Protein AF-A0A815H5X9-F1 (afdb_monomer_lite)

Foldseek 3Di:
DDDDFDWDQDDPVVLFQAKDKDKWKWDQDPVLFTDIDHDLLNLLLLQLCVVVVPDLVAWDFQPSSDDPDDDDDCVVVSVRPRTDRDPPPGTWGDRDVQKTKDKDKDDFPPPPDPDPTDTMIMMMIMITGSPDHHVRVVVVSVVSSVVSVVVVVVVCVPWDWDWDWDAQDQPPVRHTDTDTDTDTDDDPDDLVPDDDPCSVVVVVVVVCLVVPPVVCVVVVHPSDDDDDDDDDPPDDD

Secondary structure (DSSP, 8-state):
----PPEESS--GGG-SEEEEEEEEEEEPTTS-EEEE--HHHHHHHHHHHHTT---TTEEE------S---TT-HHHHHHHSEEE---SS-EEEEETTEEEEEEEPPPP-------PPPP-EEEEEEEESS--HHHHHHHHHHHHHHHHHHHHHHTTT-EEEEEEEE-PBPTTS-B--EEEEEEE-----TTT---TTHHHHHHHHHHHHH-HHHHHTTT-----------STTS--

pLDDT: mean 70.45, std 18.51, range [29.7, 94.94]

Radius of gyration: 24.42 Å; chains: 1; bounding box: 58×55×63 Å

Sequence (237 aa):
MESSQSFITSISWRRIKARYSIDISTTSSDNLDTRMEVPEEYLGLIHYLHSSDINICSAKLIPTYTNKYTTKSDAALDELVNYLITSTGKEDILIAPTIYLHIEKEKPPTTNTYSYRVPSQKYTITLYSYKLTLRQLKTQVNEWTVQYREYIKGKNKGNFYRFTFVSAPVNSEGKTTVTFHKNLFVTTKSFDNIFFNGKEELIKRLDFFLNNPSFYQKRGIAHSLGLLFYGSPGMYH

Structure (mmCIF, N/CA/C/O backbone):
data_AF-A0A815H5X9-F1
#
_entry.id   AF-A0A815H5X9-F1
#
loop_
_atom_site.group_PDB
_atom_site.id
_atom_site.type_symbol
_atom_site.label_atom_id
_atom_site.label_alt_id
_atom_site.label_comp_id
_atom_site.label_asym_id
_atom_site.label_entity_id
_atom_site.label_seq_id
_atom_site.pdbx_PDB_ins_code
_atom_site.Cartn_x
_atom_site.Cartn_y
_atom_site.Cartn_z
_atom_site.occupancy
_atom_site.B_iso_or_equiv
_atom_site.auth_seq_id
_atom_site.auth_comp_id
_atom_site.auth_asym_id
_atom_site.auth_atom_id
_atom_site.pdbx_PDB_model_num
ATOM 1 N N . MET A 1 1 ? -29.132 17.727 -0.712 1.00 30.92 1 MET A N 1
ATOM 2 C CA . MET A 1 1 ? -29.703 16.658 0.133 1.00 30.92 1 MET A CA 1
ATOM 3 C C . MET A 1 1 ? -28.653 16.321 1.171 1.00 30.92 1 MET A C 1
ATOM 5 O O . MET A 1 1 ? -27.622 15.777 0.806 1.00 30.92 1 MET A O 1
ATOM 9 N N . GLU A 1 2 ? -28.850 16.764 2.410 1.00 29.70 2 GLU A N 1
ATOM 10 C CA . GLU A 1 2 ? -27.921 16.522 3.518 1.00 29.70 2 GLU A CA 1
ATOM 11 C C . GLU A 1 2 ? -27.980 15.047 3.931 1.00 29.70 2 GLU A C 1
ATOM 13 O O . GLU A 1 2 ? -29.026 14.546 4.339 1.00 29.70 2 GLU A O 1
ATOM 18 N N . SER A 1 3 ? -26.858 14.340 3.799 1.00 31.20 3 SER A N 1
ATOM 19 C CA . SER A 1 3 ? -26.680 12.998 4.351 1.00 31.20 3 SER A CA 1
ATOM 20 C C . SER A 1 3 ? -26.417 13.118 5.853 1.00 31.20 3 SER A C 1
ATOM 22 O O . SER A 1 3 ? -25.319 13.494 6.266 1.00 31.20 3 SER A O 1
ATOM 24 N N . SER A 1 4 ? -27.418 12.806 6.678 1.00 34.59 4 SER A N 1
ATOM 25 C CA . SER A 1 4 ? -27.290 12.745 8.137 1.00 34.59 4 SER A CA 1
ATOM 26 C C . SER A 1 4 ? -26.330 11.620 8.548 1.00 34.59 4 SER A C 1
ATOM 28 O O . SER A 1 4 ? -26.707 10.450 8.588 1.00 34.59 4 SER A O 1
ATOM 30 N N . GLN A 1 5 ? -25.078 11.964 8.854 1.00 47.69 5 GLN A N 1
ATOM 31 C CA . GLN A 1 5 ? -24.127 11.037 9.469 1.00 47.69 5 GLN A CA 1
ATOM 32 C C . GLN A 1 5 ? -24.485 10.836 10.949 1.00 47.69 5 GLN A C 1
ATOM 34 O O . GLN A 1 5 ? -24.664 11.796 11.697 1.00 47.69 5 GLN A O 1
ATOM 39 N N . SER A 1 6 ? -24.612 9.579 11.377 1.00 45.00 6 SER A N 1
ATOM 40 C CA . SER A 1 6 ? -24.870 9.221 12.773 1.00 45.00 6 SER A CA 1
ATOM 41 C C . SER A 1 6 ? -23.553 9.065 13.536 1.00 45.00 6 SER A C 1
ATOM 43 O O . SER A 1 6 ? -22.774 8.161 13.228 1.00 45.00 6 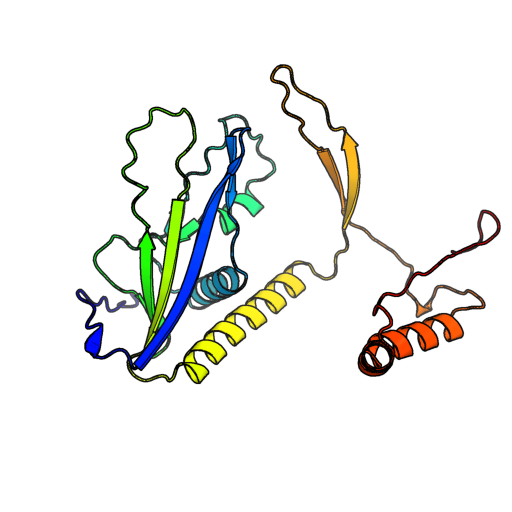SER A O 1
ATOM 45 N N . PHE A 1 7 ? -23.339 9.898 14.550 1.00 45.56 7 PHE A N 1
ATOM 46 C CA . PHE A 1 7 ? -22.175 9.847 15.433 1.00 45.56 7 PHE A CA 1
ATOM 47 C C . PHE A 1 7 ? -22.502 9.097 16.734 1.00 45.56 7 PHE A C 1
ATOM 49 O O . PHE A 1 7 ? -23.597 9.240 17.281 1.00 45.56 7 PHE A O 1
ATOM 56 N N . ILE A 1 8 ? -21.568 8.278 17.235 1.00 52.78 8 ILE A N 1
ATOM 57 C CA . ILE A 1 8 ? -21.697 7.594 18.534 1.00 52.78 8 ILE A CA 1
ATOM 58 C C . ILE A 1 8 ? -20.759 8.260 19.537 1.00 52.78 8 ILE A C 1
ATOM 60 O O . ILE A 1 8 ? -19.557 8.326 19.312 1.00 52.78 8 ILE A O 1
ATOM 64 N N . THR A 1 9 ? -21.311 8.704 20.666 1.00 48.19 9 THR A N 1
ATOM 65 C CA . THR A 1 9 ? -20.618 9.497 21.696 1.00 48.19 9 THR A CA 1
ATOM 66 C C . THR A 1 9 ? -19.890 8.673 22.769 1.00 48.19 9 THR A C 1
ATOM 68 O O . THR A 1 9 ? -19.234 9.250 23.634 1.00 48.19 9 THR A O 1
ATOM 71 N N . SER A 1 10 ? -19.978 7.332 22.766 1.00 52.12 10 SER A N 1
ATOM 72 C CA . SER A 1 10 ? -19.164 6.481 23.659 1.00 52.12 10 SER A CA 1
ATOM 73 C C . SER A 1 10 ? -19.004 5.029 23.177 1.00 52.12 10 SER A C 1
ATOM 75 O O . SER A 1 10 ? -19.976 4.360 22.816 1.00 52.12 10 SER A O 1
ATOM 77 N N . ILE A 1 11 ? -17.768 4.511 23.217 1.00 60.84 11 ILE A N 1
ATOM 78 C CA . ILE A 1 11 ? -17.440 3.128 22.832 1.00 60.84 11 ILE A CA 1
ATOM 79 C C . ILE A 1 11 ? -17.808 2.154 23.953 1.00 60.84 11 ILE A C 1
ATOM 81 O O . ILE A 1 11 ? -17.256 2.203 25.054 1.00 60.84 11 ILE A O 1
ATOM 85 N N . SER A 1 12 ? -18.665 1.175 23.651 1.00 65.38 12 SER A N 1
ATOM 86 C CA . SER A 1 12 ? -18.851 0.001 24.510 1.00 65.38 12 SER A CA 1
ATOM 87 C C . SER A 1 12 ? -17.865 -1.099 24.114 1.00 65.38 12 SER A C 1
ATOM 89 O O . SER A 1 12 ? -18.218 -2.065 23.433 1.00 65.38 12 SER A O 1
ATOM 91 N N . TRP A 1 13 ? -16.615 -0.977 24.574 1.00 66.88 13 TRP A N 1
ATOM 92 C CA . TRP A 1 13 ? -15.531 -1.921 24.253 1.00 66.88 13 TRP A CA 1
ATOM 93 C C . TRP A 1 13 ? -15.877 -3.384 24.576 1.00 66.88 13 TRP A C 1
ATOM 95 O O . TRP A 1 13 ? -15.375 -4.300 23.933 1.00 66.88 13 TRP A O 1
ATOM 105 N N . ARG A 1 14 ? -16.790 -3.615 25.530 1.00 62.00 14 ARG A N 1
ATOM 106 C CA . ARG A 1 14 ? -17.242 -4.950 25.959 1.00 62.00 14 ARG A CA 1
ATOM 107 C C . ARG A 1 14 ? -18.139 -5.678 24.952 1.00 62.00 14 ARG A C 1
ATOM 109 O O . ARG A 1 14 ? -18.343 -6.876 25.105 1.00 62.00 14 ARG A O 1
ATOM 116 N N . ARG A 1 15 ? -18.715 -4.980 23.967 1.00 77.50 15 ARG A N 1
ATOM 117 C CA . ARG A 1 15 ? -19.678 -5.560 23.007 1.00 77.50 15 ARG A CA 1
ATOM 118 C C . ARG A 1 15 ? -19.104 -5.766 21.608 1.00 77.50 15 ARG A C 1
ATOM 120 O O . ARG A 1 15 ? -19.788 -6.321 20.751 1.00 77.50 15 ARG A O 1
ATOM 127 N N . ILE A 1 16 ? -17.876 -5.316 21.365 1.00 84.56 16 ILE A N 1
ATOM 128 C CA . ILE A 1 16 ? -17.230 -5.417 20.058 1.00 84.56 16 ILE A CA 1
ATOM 129 C C . ILE A 1 16 ? -16.952 -6.888 19.745 1.00 84.56 16 ILE A C 1
ATOM 131 O O . ILE A 1 16 ? -16.297 -7.586 20.516 1.00 84.56 16 ILE A O 1
ATOM 135 N N . LYS A 1 17 ? -17.433 -7.350 18.589 1.00 87.88 17 LYS A N 1
ATOM 136 C CA . LYS A 1 17 ? -17.235 -8.728 18.133 1.00 87.88 17 LYS A CA 1
ATOM 137 C C . LYS A 1 17 ? -15.891 -8.911 17.433 1.00 87.88 17 LYS A C 1
ATOM 139 O O . LYS A 1 17 ? -15.294 -9.981 17.520 1.00 87.88 17 LYS A O 1
ATOM 144 N N . ALA A 1 18 ? -15.417 -7.879 16.738 1.00 90.50 18 ALA A N 1
ATOM 145 C CA . ALA A 1 18 ? -14.126 -7.890 16.066 1.00 90.50 18 ALA A CA 1
ATOM 146 C C . ALA A 1 18 ? -13.520 -6.490 15.959 1.00 90.50 18 ALA A C 1
ATOM 148 O O . ALA A 1 18 ? -14.246 -5.508 15.788 1.00 90.50 18 ALA A O 1
ATOM 149 N N . ARG A 1 19 ? -12.184 -6.438 16.006 1.00 89.50 19 ARG A N 1
ATOM 150 C CA . ARG A 1 19 ? -11.362 -5.237 15.822 1.00 89.50 19 ARG A CA 1
ATOM 151 C C . ARG A 1 19 ? -10.191 -5.517 14.884 1.00 89.50 19 ARG A C 1
ATOM 153 O O . ARG A 1 19 ? -9.623 -6.607 14.928 1.00 89.50 19 ARG A O 1
ATOM 160 N N . TYR A 1 20 ? -9.832 -4.529 14.080 1.00 90.06 20 TYR A N 1
ATOM 161 C CA . TYR A 1 20 ? -8.668 -4.515 13.204 1.00 90.06 20 TYR A CA 1
ATOM 162 C C . TYR A 1 20 ? -7.944 -3.185 13.401 1.00 90.06 20 TYR A C 1
ATOM 164 O O . TYR A 1 20 ? -8.577 -2.136 13.316 1.00 90.06 20 TYR A O 1
ATOM 172 N N . SER A 1 21 ? -6.648 -3.229 13.695 1.00 89.25 21 SER A N 1
ATOM 173 C CA . SER A 1 21 ? -5.852 -2.037 13.995 1.00 89.25 21 SER A CA 1
ATOM 174 C C . SER A 1 21 ? -4.810 -1.810 12.903 1.00 89.25 21 SER A C 1
ATOM 176 O O . SER A 1 21 ? -4.172 -2.760 12.457 1.00 89.25 21 SER A O 1
ATOM 178 N N . ILE A 1 22 ? -4.671 -0.558 12.475 1.00 85.25 22 ILE A N 1
ATOM 179 C CA . ILE A 1 22 ? -3.668 -0.082 11.525 1.00 85.25 22 ILE A CA 1
ATOM 180 C C . ILE A 1 22 ? -2.839 0.969 12.255 1.00 85.25 22 ILE A C 1
ATOM 182 O O . ILE A 1 22 ? -3.372 2.005 12.658 1.00 85.25 22 ILE A O 1
ATOM 186 N N . ASP A 1 23 ? -1.553 0.691 12.430 1.00 83.75 23 ASP A N 1
ATOM 187 C CA . ASP A 1 23 ? -0.634 1.586 13.123 1.00 83.75 23 ASP A CA 1
ATOM 188 C C . ASP A 1 23 ? 0.149 2.425 12.117 1.00 83.75 23 ASP A C 1
ATOM 190 O O . ASP A 1 23 ? 0.686 1.923 11.132 1.00 83.75 23 ASP A O 1
ATOM 194 N N . ILE A 1 24 ? 0.212 3.723 12.383 1.00 77.25 24 ILE A N 1
ATOM 195 C CA . ILE A 1 24 ? 0.903 4.710 11.564 1.00 77.25 24 ILE A CA 1
ATOM 196 C C . ILE A 1 24 ? 1.882 5.439 12.464 1.00 77.25 24 ILE A C 1
ATOM 198 O O . ILE A 1 24 ? 1.502 5.968 13.510 1.00 77.25 24 ILE A O 1
ATOM 202 N N . SER A 1 25 ? 3.144 5.504 12.054 1.00 72.31 25 SER A N 1
ATOM 203 C CA . SER A 1 25 ? 4.170 6.210 12.813 1.00 72.31 25 SER A CA 1
ATOM 204 C C . SER A 1 25 ? 4.941 7.186 11.939 1.00 72.31 25 SER A C 1
ATOM 206 O O . SER A 1 25 ? 5.208 6.933 10.762 1.00 72.31 25 SER A O 1
ATOM 208 N N . THR A 1 26 ? 5.286 8.328 12.525 1.00 65.88 26 THR A N 1
ATOM 209 C CA . THR A 1 26 ? 6.220 9.280 11.937 1.00 65.88 26 THR A CA 1
ATOM 210 C C . THR A 1 26 ? 7.580 9.105 12.595 1.00 65.88 26 THR A C 1
ATOM 212 O O . THR A 1 26 ? 7.707 9.119 13.824 1.00 65.88 26 THR A O 1
ATOM 215 N N . THR A 1 27 ? 8.615 8.930 11.776 1.00 57.09 27 THR A N 1
ATOM 216 C CA . THR A 1 27 ? 10.000 8.908 12.252 1.00 57.09 27 THR A CA 1
ATOM 217 C C . THR A 1 27 ? 10.665 10.232 11.903 1.00 57.09 27 THR A C 1
ATOM 219 O O . THR A 1 27 ? 10.624 10.687 10.758 1.00 57.09 27 THR A O 1
ATOM 222 N N . SER A 1 28 ? 11.260 10.880 12.905 1.00 52.03 28 SER A N 1
ATOM 223 C CA . SER A 1 28 ? 12.138 12.024 12.681 1.00 52.03 28 SER A CA 1
ATOM 224 C C . SER A 1 28 ? 13.515 11.495 12.293 1.00 52.03 28 SER A C 1
ATOM 226 O O . SER A 1 28 ? 14.161 10.826 13.103 1.00 52.03 28 SER A O 1
ATOM 228 N N . SER A 1 29 ? 13.977 11.787 11.080 1.00 50.06 29 SER A N 1
ATOM 229 C CA . SER A 1 29 ? 15.402 11.647 10.773 1.00 50.06 29 SER A CA 1
ATOM 230 C C . SER A 1 29 ? 16.176 12.844 11.336 1.00 50.06 29 SER A C 1
ATOM 232 O O . SER A 1 29 ? 15.614 13.935 11.470 1.00 50.06 29 SER A O 1
ATOM 234 N N . ASP A 1 30 ? 17.470 12.669 11.621 1.00 47.47 30 ASP A N 1
ATOM 235 C CA . ASP A 1 30 ? 18.363 13.730 12.127 1.00 47.47 30 ASP A CA 1
ATOM 236 C C . ASP A 1 30 ? 18.422 14.981 11.208 1.00 47.47 30 ASP A C 1
ATOM 238 O O . ASP A 1 30 ? 18.897 16.033 11.621 1.00 47.47 30 ASP A O 1
ATOM 242 N N . ASN A 1 31 ? 17.871 14.906 9.987 1.00 46.38 31 ASN A N 1
ATOM 243 C CA . ASN A 1 31 ? 17.878 15.958 8.961 1.00 46.38 31 ASN A CA 1
ATOM 244 C C . ASN A 1 31 ? 16.546 16.729 8.803 1.00 46.38 31 ASN A C 1
ATOM 246 O O . ASN A 1 31 ? 16.289 17.291 7.726 1.00 46.38 31 ASN A O 1
ATOM 250 N N . LEU A 1 32 ? 15.694 16.750 9.841 1.00 46.53 32 LEU A N 1
ATOM 251 C CA . LEU A 1 32 ? 14.362 17.397 9.854 1.00 46.53 32 LEU A CA 1
ATOM 252 C C . LEU A 1 32 ? 13.380 16.854 8.800 1.00 46.53 32 LEU A C 1
ATOM 254 O O . LEU A 1 32 ? 12.308 17.417 8.603 1.00 46.53 32 LEU A O 1
ATOM 258 N N . ASP A 1 33 ? 13.719 15.752 8.131 1.00 45.72 33 ASP A N 1
ATOM 259 C CA . ASP A 1 33 ? 12.827 15.083 7.193 1.00 45.72 33 ASP A CA 1
ATOM 260 C C . ASP A 1 33 ? 12.018 14.039 7.967 1.00 45.72 33 ASP A C 1
ATOM 262 O O . ASP A 1 33 ? 12.577 13.079 8.517 1.00 45.72 33 ASP A O 1
ATOM 266 N N . THR A 1 34 ? 10.715 14.287 8.095 1.00 49.34 34 THR A N 1
ATOM 267 C CA . THR A 1 34 ? 9.791 13.387 8.786 1.00 49.34 34 THR A CA 1
ATOM 268 C C . THR A 1 34 ? 9.234 12.421 7.756 1.00 49.34 34 THR A C 1
ATOM 270 O O . THR A 1 34 ? 8.384 12.798 6.952 1.00 49.34 34 THR A O 1
ATOM 273 N N . ARG A 1 35 ? 9.696 11.169 7.776 1.00 52.09 35 ARG A N 1
ATOM 274 C CA . ARG A 1 35 ? 9.119 10.126 6.925 1.00 52.09 35 ARG A CA 1
ATOM 275 C C . ARG A 1 35 ? 7.971 9.458 7.670 1.00 52.09 35 ARG A C 1
ATOM 277 O O . ARG A 1 35 ? 8.152 8.919 8.764 1.00 52.09 35 ARG A O 1
ATOM 284 N N . MET A 1 36 ? 6.785 9.532 7.078 1.00 61.25 36 MET A N 1
ATOM 285 C CA . MET A 1 36 ? 5.608 8.792 7.514 1.00 61.25 36 MET A CA 1
ATOM 286 C C . MET A 1 36 ? 5.582 7.466 6.761 1.00 61.25 36 MET A C 1
ATOM 288 O O . MET A 1 36 ? 5.515 7.447 5.532 1.00 61.25 36 MET A O 1
ATOM 292 N N . GLU A 1 37 ? 5.659 6.360 7.492 1.00 63.44 37 GLU A N 1
ATOM 293 C CA . GLU A 1 37 ? 5.407 5.048 6.908 1.00 63.44 37 GLU A CA 1
ATOM 294 C C . GLU A 1 37 ? 3.897 4.818 6.932 1.00 63.44 37 GLU A C 1
ATOM 296 O O . GLU A 1 37 ? 3.283 4.739 7.998 1.00 63.44 37 GLU A O 1
ATOM 301 N N . VAL A 1 38 ? 3.288 4.814 5.745 1.00 73.62 38 VAL A N 1
ATOM 302 C CA . VAL A 1 38 ? 1.840 4.689 5.577 1.00 73.62 38 VAL A CA 1
ATOM 303 C C . VAL A 1 38 ? 1.517 3.259 5.138 1.00 73.62 38 VAL A C 1
ATOM 305 O O . VAL A 1 38 ? 1.890 2.888 4.023 1.00 73.62 38 VAL A O 1
ATOM 308 N N . PRO A 1 39 ? 0.826 2.454 5.967 1.00 81.75 39 PRO A N 1
ATOM 309 C CA . PRO A 1 39 ? 0.423 1.104 5.592 1.00 81.75 39 PRO A CA 1
ATOM 310 C C . PRO A 1 39 ? -0.507 1.105 4.377 1.00 81.75 39 PRO A C 1
ATOM 312 O O . PRO A 1 39 ? -1.343 1.998 4.208 1.00 81.75 39 PRO A O 1
ATOM 315 N N . GLU A 1 40 ? -0.407 0.071 3.545 1.00 82.25 40 GLU A N 1
ATOM 316 C CA . GLU A 1 40 ? -1.231 -0.059 2.338 1.00 82.25 40 GLU A CA 1
ATOM 317 C C . GLU A 1 40 ? -2.728 -0.145 2.684 1.00 82.25 40 GLU A C 1
ATOM 319 O O . GLU A 1 40 ? -3.574 0.397 1.973 1.00 82.25 40 GLU A O 1
ATOM 324 N N . GLU A 1 41 ? -3.061 -0.763 3.819 1.00 85.56 41 GLU A N 1
ATOM 325 C CA . GLU A 1 41 ? -4.422 -0.867 4.343 1.00 85.56 41 GLU A CA 1
ATOM 326 C C . GLU A 1 41 ? -5.019 0.498 4.685 1.00 85.56 41 GLU A C 1
ATOM 328 O O . GLU A 1 41 ? -6.217 0.711 4.494 1.00 85.56 41 GLU A O 1
ATOM 333 N N . TYR A 1 42 ? -4.194 1.440 5.154 1.00 84.62 42 TYR A N 1
ATOM 334 C CA . TYR A 1 42 ? -4.644 2.811 5.379 1.00 84.62 42 TYR A CA 1
ATOM 335 C C . TYR A 1 42 ? -4.974 3.498 4.055 1.00 84.62 42 TYR A C 1
ATOM 337 O O . TYR A 1 42 ? -6.020 4.128 3.938 1.00 84.62 42 TYR A O 1
ATOM 345 N N . LEU A 1 43 ? -4.127 3.337 3.036 1.00 82.19 43 LEU A N 1
ATOM 346 C CA . LEU A 1 43 ? -4.382 3.903 1.707 1.00 82.19 43 LEU A CA 1
ATOM 347 C C . LEU A 1 43 ? -5.658 3.319 1.081 1.00 82.19 43 LEU A C 1
ATOM 349 O O . LEU A 1 43 ? -6.459 4.064 0.516 1.00 82.19 43 LEU A O 1
ATOM 353 N N . GLY A 1 44 ? -5.882 2.011 1.255 1.00 83.75 44 GLY A N 1
ATOM 354 C CA . GLY A 1 44 ? -7.129 1.330 0.901 1.00 83.75 44 GLY A CA 1
ATOM 355 C C . GLY A 1 44 ? -8.349 1.937 1.592 1.00 83.75 44 GLY A C 1
ATOM 356 O O . GLY A 1 44 ? -9.324 2.298 0.934 1.00 83.75 44 GLY A O 1
ATOM 357 N N . LEU A 1 45 ? -8.271 2.114 2.912 1.00 85.56 45 LEU A N 1
ATOM 358 C CA . LEU A 1 45 ? -9.319 2.743 3.714 1.00 85.56 45 LEU A CA 1
ATOM 359 C C . LEU A 1 45 ? -9.617 4.179 3.252 1.00 85.56 45 LEU A C 1
ATOM 361 O O . LEU A 1 45 ? -10.779 4.519 3.048 1.00 85.56 45 LEU A O 1
ATOM 365 N N . ILE A 1 46 ? -8.594 5.017 3.057 1.00 80.12 46 ILE A N 1
ATOM 366 C CA . ILE A 1 46 ? -8.762 6.404 2.589 1.00 80.12 46 ILE A CA 1
ATOM 367 C C . ILE A 1 46 ? -9.401 6.448 1.204 1.00 80.12 46 ILE A C 1
ATOM 369 O O . ILE A 1 46 ? -10.318 7.236 0.972 1.00 80.12 46 ILE A O 1
ATOM 373 N N . HIS A 1 47 ? -8.956 5.580 0.296 1.00 81.38 47 HIS A N 1
ATOM 374 C CA . HIS A 1 47 ? -9.555 5.468 -1.026 1.00 81.38 47 HIS A CA 1
ATOM 375 C C . HIS A 1 47 ? -11.040 5.101 -0.946 1.00 81.38 47 HIS A C 1
ATOM 377 O O . HIS A 1 47 ? -11.863 5.757 -1.585 1.00 81.38 47 HIS A O 1
ATOM 383 N N . TYR A 1 48 ? -11.388 4.115 -0.115 1.00 85.19 48 TYR A N 1
ATOM 384 C CA . TYR A 1 48 ? -12.773 3.714 0.115 1.00 85.19 48 TYR A CA 1
ATOM 385 C C . TYR A 1 48 ? -13.621 4.867 0.670 1.00 85.19 48 TYR A C 1
ATOM 387 O O . TYR A 1 48 ? -14.680 5.164 0.113 1.00 85.19 48 TYR A O 1
ATOM 395 N N . LEU A 1 49 ? -13.140 5.561 1.705 1.00 80.75 49 LEU A N 1
ATOM 396 C CA . LEU A 1 49 ? -13.834 6.697 2.324 1.00 80.75 49 LEU A CA 1
ATOM 397 C C . LEU A 1 49 ? -14.110 7.816 1.318 1.00 80.75 49 LEU A C 1
ATOM 399 O O . LEU A 1 49 ? -15.237 8.301 1.233 1.00 80.75 49 LEU A O 1
ATOM 403 N N . HIS A 1 50 ? -13.103 8.164 0.513 1.00 74.62 50 HIS A N 1
ATOM 404 C CA . HIS A 1 50 ? -13.232 9.159 -0.547 1.00 74.62 50 HIS A CA 1
ATOM 405 C C . HIS A 1 50 ? -14.214 8.707 -1.637 1.00 74.62 50 HIS A C 1
ATOM 407 O O . HIS A 1 50 ? -15.036 9.492 -2.096 1.00 74.62 50 HIS A O 1
ATOM 413 N N . SER A 1 51 ? -14.149 7.443 -2.069 1.00 78.44 51 SER A N 1
ATOM 414 C CA . SER A 1 51 ? -15.055 6.904 -3.098 1.00 78.44 51 SER A CA 1
ATOM 415 C C . SER A 1 51 ? -16.511 6.790 -2.634 1.00 78.44 51 SER A C 1
ATOM 417 O O . SER A 1 51 ? -17.418 6.824 -3.460 1.00 78.44 51 SER A O 1
ATOM 419 N N . SER A 1 52 ? -16.724 6.683 -1.321 1.00 76.56 52 SER A N 1
ATOM 420 C CA . SER A 1 52 ? -18.041 6.534 -0.695 1.00 76.56 52 SER A CA 1
ATOM 421 C C . SER A 1 52 ? -18.651 7.868 -0.246 1.00 76.56 52 SER A C 1
ATOM 423 O O . SER A 1 52 ? -19.683 7.855 0.420 1.00 76.56 52 SER A O 1
ATOM 425 N N . ASP A 1 53 ? -18.009 8.999 -0.569 1.00 70.44 53 ASP A N 1
ATOM 426 C CA . ASP A 1 53 ? -18.407 10.355 -0.152 1.00 70.44 53 ASP A CA 1
ATOM 427 C C . ASP A 1 53 ? -18.609 10.490 1.373 1.00 70.44 53 ASP A C 1
ATOM 429 O O . ASP A 1 53 ? -19.446 11.242 1.880 1.00 70.44 53 ASP A O 1
ATOM 433 N N . ILE A 1 54 ? -17.839 9.718 2.149 1.00 68.88 54 ILE A N 1
ATOM 434 C CA . ILE A 1 54 ? -17.899 9.761 3.608 1.00 68.88 54 ILE A CA 1
ATOM 435 C C . ILE A 1 54 ? -17.072 10.959 4.050 1.00 68.88 54 ILE A C 1
ATOM 437 O O . ILE A 1 54 ? -15.849 10.888 4.172 1.00 68.88 54 ILE A O 1
ATOM 441 N N . ASN A 1 55 ? -17.758 12.075 4.290 1.00 54.31 55 ASN A N 1
ATOM 442 C CA . ASN A 1 55 ? -17.127 13.271 4.819 1.00 54.31 55 ASN A CA 1
ATOM 443 C C . ASN A 1 55 ? -16.566 12.980 6.213 1.00 54.31 55 ASN A C 1
ATOM 445 O O . ASN A 1 55 ? -17.316 12.677 7.140 1.00 54.31 55 ASN A O 1
ATOM 449 N N . ILE A 1 56 ? -15.248 13.071 6.360 1.00 59.88 56 ILE A N 1
ATOM 450 C CA . ILE A 1 56 ? -14.617 13.034 7.667 1.00 59.88 56 ILE A CA 1
ATOM 451 C C . ILE A 1 56 ? -14.304 14.467 8.063 1.00 59.88 56 ILE A C 1
ATOM 453 O O . ILE A 1 56 ? -13.286 15.026 7.660 1.00 59.88 56 ILE A O 1
ATOM 457 N N . CYS A 1 57 ? -15.158 15.034 8.916 1.00 43.56 57 CYS A N 1
ATOM 458 C CA . CYS A 1 57 ? -15.095 16.421 9.396 1.00 43.56 57 CYS A CA 1
ATOM 459 C C . CYS A 1 57 ? -13.790 16.803 10.125 1.00 43.56 57 CYS A C 1
ATOM 461 O O . CYS A 1 57 ? -13.656 17.917 10.624 1.00 43.56 57 CYS A O 1
ATOM 463 N N . SER A 1 58 ? -12.838 15.880 10.248 1.00 49.72 58 SER A N 1
ATOM 464 C CA . SER A 1 58 ? -11.676 16.000 11.115 1.00 49.72 58 SER A CA 1
ATOM 465 C C . SER A 1 58 ? -10.372 15.503 10.473 1.00 49.72 58 SER A C 1
ATOM 467 O O . SER A 1 58 ? -9.379 15.281 11.166 1.00 49.72 58 SER A O 1
ATOM 469 N N . ALA A 1 59 ? -10.318 15.377 9.142 1.00 47.16 59 ALA A N 1
ATOM 470 C CA . ALA A 1 59 ? -9.044 15.216 8.442 1.00 47.16 59 ALA A CA 1
ATOM 471 C C . ALA A 1 59 ? -8.178 16.468 8.663 1.00 47.16 59 ALA A C 1
ATOM 473 O O . ALA A 1 59 ? -8.511 17.558 8.199 1.00 47.16 59 ALA A O 1
ATOM 474 N N . LYS A 1 60 ? -7.074 16.325 9.402 1.00 46.62 60 LYS A N 1
ATOM 475 C CA . LYS A 1 60 ? -6.076 17.387 9.541 1.00 46.62 60 LYS A CA 1
ATOM 476 C C . LYS A 1 60 ? -4.845 16.989 8.755 1.00 46.62 60 LYS A C 1
ATOM 478 O O . LYS A 1 60 ? -4.425 15.832 8.771 1.00 46.62 60 LYS A O 1
ATOM 483 N N . LEU A 1 61 ? -4.253 17.982 8.101 1.00 44.31 61 LEU A N 1
ATOM 484 C CA . LEU A 1 61 ? -2.902 17.857 7.589 1.00 44.31 61 LEU A CA 1
ATOM 485 C C . LEU A 1 61 ? -2.012 17.437 8.770 1.00 44.31 61 LEU A C 1
ATOM 487 O O . LEU A 1 61 ? -1.989 18.126 9.797 1.00 44.31 61 LEU A O 1
ATOM 491 N N . ILE A 1 62 ? -1.318 16.305 8.668 1.00 46.00 62 ILE A N 1
ATOM 492 C CA . ILE A 1 62 ? -0.200 16.037 9.564 1.00 46.00 62 ILE A CA 1
ATOM 493 C C . ILE A 1 62 ? 0.756 17.202 9.341 1.00 46.00 62 ILE A C 1
ATOM 495 O O . ILE A 1 62 ? 1.086 17.479 8.188 1.00 46.00 62 ILE A O 1
ATOM 499 N N . PRO A 1 63 ? 1.187 17.912 10.393 1.00 40.16 63 PRO A N 1
ATOM 500 C CA . PRO A 1 63 ? 2.237 18.896 10.239 1.00 40.16 63 PRO A CA 1
ATOM 501 C C . PRO A 1 63 ? 3.506 18.146 9.831 1.00 40.16 63 PRO A C 1
ATOM 503 O O . PRO A 1 63 ? 4.266 17.663 10.671 1.00 40.16 63 PRO A O 1
ATOM 506 N N . THR A 1 64 ? 3.722 18.013 8.526 1.00 38.62 64 THR A N 1
ATOM 507 C CA . THR A 1 64 ? 5.044 17.802 7.978 1.00 38.62 64 THR A CA 1
ATOM 508 C C . THR A 1 64 ? 5.833 19.036 8.381 1.00 38.62 64 THR A C 1
ATOM 510 O O . THR A 1 64 ? 5.509 20.167 8.017 1.00 38.62 64 THR A O 1
ATOM 513 N N . TYR A 1 65 ? 6.857 18.844 9.208 1.00 37.50 65 TYR A N 1
ATOM 514 C CA . TYR A 1 65 ? 7.848 19.885 9.448 1.00 37.50 65 TYR A CA 1
ATOM 515 C C . TYR A 1 65 ? 8.720 20.007 8.192 1.00 37.50 65 TYR A C 1
ATOM 517 O O . TYR A 1 65 ? 9.907 19.709 8.209 1.00 37.50 65 TYR A O 1
ATOM 525 N N . THR A 1 66 ? 8.136 20.413 7.064 1.00 35.72 66 THR A N 1
ATOM 526 C CA . THR A 1 66 ? 8.913 20.868 5.916 1.00 35.72 66 THR A CA 1
ATOM 527 C C . THR A 1 66 ? 9.395 22.273 6.229 1.00 35.72 66 THR A C 1
ATOM 529 O O . THR A 1 66 ? 8.598 23.185 6.461 1.00 35.72 66 THR A O 1
ATOM 532 N N . ASN A 1 67 ? 10.713 22.455 6.241 1.00 31.78 67 ASN A N 1
ATOM 533 C CA . ASN A 1 67 ? 11.316 23.782 6.223 1.00 31.78 67 ASN A CA 1
ATOM 534 C C . ASN A 1 67 ? 10.667 24.598 5.083 1.00 31.78 67 ASN A C 1
ATOM 536 O O . ASN A 1 67 ? 10.446 24.049 4.006 1.00 31.78 67 ASN A O 1
ATOM 540 N N . LYS A 1 68 ? 10.335 25.873 5.332 1.00 31.31 68 LYS A N 1
ATOM 541 C CA . LYS A 1 68 ? 9.502 26.786 4.508 1.00 31.31 68 LYS A CA 1
ATOM 542 C C . LYS A 1 68 ? 10.021 27.108 3.081 1.00 31.31 68 LYS A C 1
ATOM 544 O O . LYS A 1 68 ? 9.760 28.192 2.569 1.00 31.31 68 LYS A O 1
ATOM 549 N N . TYR A 1 69 ? 10.740 26.208 2.416 1.00 36.47 69 TYR A N 1
ATOM 550 C CA . TYR A 1 69 ? 11.429 26.469 1.149 1.00 36.47 69 TYR A CA 1
ATOM 551 C C . TYR A 1 69 ? 11.170 25.415 0.060 1.00 36.47 69 TYR A C 1
ATOM 553 O O . TYR A 1 69 ? 12.036 25.178 -0.777 1.00 36.47 69 TYR A O 1
ATOM 561 N N . THR A 1 70 ? 9.998 24.776 0.030 1.00 34.59 70 THR A N 1
ATOM 562 C CA . THR A 1 70 ? 9.603 23.932 -1.109 1.00 34.59 70 THR A CA 1
ATOM 563 C C . THR A 1 70 ? 8.985 24.789 -2.215 1.00 34.59 70 THR A C 1
ATOM 565 O O . THR A 1 70 ? 7.968 25.462 -2.046 1.00 34.59 70 THR A O 1
ATOM 568 N N . THR A 1 71 ? 9.645 24.812 -3.373 1.00 36.06 71 THR A N 1
ATOM 569 C CA . THR A 1 71 ? 9.149 25.457 -4.590 1.00 36.06 71 THR A CA 1
ATOM 570 C C . THR A 1 71 ? 7.973 24.681 -5.181 1.00 36.06 71 THR A C 1
ATOM 572 O O . THR A 1 71 ? 7.923 23.461 -5.109 1.00 36.06 71 THR A O 1
ATOM 575 N N . LYS A 1 72 ? 7.055 25.434 -5.798 1.00 38.06 72 LYS A N 1
ATOM 576 C CA . LYS A 1 72 ? 5.687 25.130 -6.270 1.00 38.06 72 LYS A CA 1
ATOM 577 C C . LYS A 1 72 ? 5.417 23.850 -7.105 1.00 38.06 72 LYS A C 1
ATOM 579 O O . LYS A 1 72 ? 4.313 23.734 -7.628 1.00 38.06 72 LYS A O 1
ATOM 584 N N . SER A 1 73 ? 6.344 22.909 -7.283 1.00 38.00 73 SER A N 1
ATOM 585 C CA . SER A 1 73 ? 6.176 21.794 -8.235 1.00 38.00 73 SER A CA 1
ATOM 586 C C . SER A 1 73 ? 5.553 20.504 -7.682 1.00 38.00 73 SER A C 1
ATOM 588 O O . SER A 1 73 ? 5.154 19.672 -8.491 1.00 38.00 73 SER A O 1
ATOM 590 N N . ASP A 1 74 ? 5.413 20.340 -6.362 1.00 38.31 74 ASP A N 1
ATOM 591 C CA . ASP A 1 74 ? 4.941 19.077 -5.746 1.00 38.31 74 ASP A CA 1
ATOM 592 C C . ASP A 1 74 ? 3.492 19.102 -5.221 1.00 38.31 74 ASP A C 1
ATOM 594 O O . ASP A 1 74 ? 2.999 18.118 -4.666 1.00 38.31 74 ASP A O 1
ATOM 598 N N . ALA A 1 75 ? 2.758 20.189 -5.480 1.00 40.41 75 ALA A N 1
ATOM 599 C CA . ALA A 1 75 ? 1.433 20.442 -4.906 1.00 40.41 75 ALA A CA 1
ATOM 600 C C . ALA A 1 75 ? 0.390 19.324 -5.143 1.00 40.41 75 ALA A C 1
ATOM 602 O O . ALA A 1 75 ? -0.517 19.158 -4.338 1.00 40.41 75 ALA A O 1
ATOM 603 N N . ALA A 1 76 ? 0.519 18.531 -6.215 1.00 35.44 76 ALA A N 1
ATOM 604 C CA . ALA A 1 76 ? -0.461 17.498 -6.569 1.00 35.44 76 ALA A CA 1
ATOM 605 C C . ALA A 1 76 ? -0.246 16.134 -5.874 1.00 35.44 76 ALA A C 1
ATOM 607 O O . ALA A 1 76 ? -1.161 15.311 -5.853 1.00 35.44 76 ALA A O 1
ATOM 608 N N . LEU A 1 77 ? 0.953 15.862 -5.343 1.00 34.06 77 LEU A N 1
ATOM 609 C CA . LEU A 1 77 ? 1.256 14.650 -4.558 1.00 34.06 77 LEU A CA 1
ATOM 610 C C . LEU A 1 77 ? 1.161 14.929 -3.050 1.00 34.06 77 LEU A C 1
ATOM 612 O O . LEU A 1 77 ? 0.735 14.052 -2.297 1.00 34.06 77 LEU A O 1
ATOM 616 N N . ASP A 1 78 ? 1.454 16.165 -2.637 1.00 38.19 78 ASP A N 1
ATOM 617 C CA . ASP A 1 78 ? 1.300 16.649 -1.260 1.00 38.19 78 ASP A CA 1
ATOM 618 C C . ASP A 1 78 ? -0.155 16.629 -0.757 1.00 38.19 78 ASP A C 1
ATOM 620 O O . ASP A 1 78 ? -0.395 16.493 0.443 1.00 38.19 78 ASP A O 1
ATOM 624 N N . GLU A 1 79 ? -1.142 16.714 -1.652 1.00 37.97 79 GLU A N 1
ATOM 625 C CA . GLU A 1 79 ? -2.563 16.758 -1.283 1.00 37.97 79 GLU A CA 1
ATOM 626 C C . GLU A 1 79 ? -3.168 15.400 -0.881 1.00 37.97 79 GLU A C 1
ATOM 628 O O . GLU A 1 79 ? -4.238 15.362 -0.286 1.00 37.97 79 GLU A O 1
ATOM 633 N N . LEU A 1 80 ? -2.531 14.263 -1.182 1.00 35.75 80 LEU A N 1
ATOM 634 C CA . LEU A 1 80 ? -3.110 12.936 -0.886 1.00 35.75 80 LEU A CA 1
ATOM 635 C C . LEU A 1 80 ? -2.427 12.208 0.276 1.00 35.75 80 LEU A C 1
ATOM 637 O O . LEU A 1 80 ? -3.046 11.344 0.893 1.00 35.75 80 LEU A O 1
ATOM 641 N N . VAL A 1 81 ? -1.170 12.545 0.583 1.00 38.56 81 VAL A N 1
ATOM 642 C CA . VAL A 1 81 ? -0.339 11.799 1.551 1.00 38.56 81 VAL A CA 1
ATOM 643 C C . VAL A 1 81 ? -0.206 12.528 2.895 1.00 38.56 81 VAL A C 1
ATOM 645 O O . VAL A 1 81 ? 0.093 11.902 3.906 1.00 38.56 81 VAL A O 1
ATOM 648 N N . ASN A 1 82 ? -0.503 13.830 2.945 1.00 45.97 82 ASN A N 1
ATOM 649 C CA . ASN A 1 82 ? -0.348 14.633 4.160 1.00 45.97 82 ASN A CA 1
ATOM 650 C C . ASN A 1 82 ? -1.582 14.644 5.073 1.00 45.97 82 ASN A C 1
ATOM 652 O O . ASN A 1 82 ? -1.550 15.291 6.115 1.00 45.97 82 ASN A O 1
ATOM 656 N N . TYR A 1 83 ? -2.669 13.953 4.732 1.00 48.50 83 TYR A N 1
ATOM 657 C CA . TYR A 1 83 ? -3.883 13.956 5.547 1.00 48.50 83 TYR A CA 1
ATOM 658 C C . TYR A 1 83 ? -3.946 12.709 6.427 1.00 48.50 83 TYR A C 1
ATOM 660 O O . TYR A 1 83 ? -4.092 11.584 5.941 1.00 48.50 83 TYR A O 1
ATOM 668 N N . LEU A 1 84 ? -3.880 12.915 7.743 1.00 52.97 84 LEU A N 1
ATOM 669 C CA . LEU A 1 84 ? -4.325 11.912 8.698 1.00 52.97 84 LEU A CA 1
ATOM 670 C C . LEU A 1 84 ? -5.712 12.292 9.177 1.00 52.97 84 LEU A C 1
ATOM 672 O O . LEU A 1 84 ? -5.983 13.435 9.555 1.00 52.97 84 LEU A O 1
ATOM 676 N N . ILE A 1 85 ? -6.608 11.318 9.167 1.00 53.00 85 ILE A N 1
ATOM 677 C CA . ILE A 1 85 ? -7.895 11.485 9.815 1.00 53.00 85 ILE A CA 1
ATOM 678 C C . ILE A 1 85 ? -7.618 11.712 11.305 1.00 53.00 85 ILE A C 1
ATOM 680 O O . ILE A 1 85 ? -7.183 10.802 12.005 1.00 53.00 85 ILE A O 1
ATOM 684 N N . THR A 1 86 ? -7.837 12.924 11.808 1.00 45.81 86 THR A N 1
ATOM 685 C CA . THR A 1 86 ? -7.729 13.199 13.240 1.00 45.81 86 THR A CA 1
ATOM 686 C C . THR A 1 86 ? -9.122 13.227 13.821 1.00 45.81 86 THR A C 1
ATOM 688 O O . THR A 1 86 ? -9.701 14.296 13.913 1.00 45.81 86 THR A O 1
ATOM 691 N N . SER A 1 87 ? -9.665 12.081 14.243 1.00 43.56 87 SER A N 1
ATOM 692 C CA . SER A 1 87 ? -10.894 12.107 15.043 1.00 43.56 87 SER A CA 1
ATOM 693 C C . SER A 1 87 ? -10.703 13.105 16.187 1.00 43.56 87 SER A C 1
ATOM 695 O O . SER A 1 87 ? -9.777 12.986 16.994 1.00 43.56 87 SER A O 1
ATOM 697 N N . THR A 1 88 ? -11.543 14.139 16.232 1.00 42.00 88 THR A N 1
ATOM 698 C CA . THR A 1 88 ? -11.634 15.071 17.355 1.00 42.00 88 THR A CA 1
ATOM 699 C C . THR A 1 88 ? -12.287 14.357 18.534 1.00 42.00 88 THR A C 1
ATOM 701 O O . THR A 1 88 ? -13.395 14.679 18.936 1.00 42.00 88 THR A O 1
ATOM 704 N N . GLY A 1 89 ? -11.591 13.352 19.066 1.00 47.41 89 GLY A N 1
ATOM 705 C CA . GLY A 1 89 ? -11.609 12.879 20.447 1.00 47.41 89 GLY A CA 1
ATOM 706 C C . GLY A 1 89 ? -12.927 12.458 21.096 1.00 47.41 89 GLY A C 1
ATOM 707 O O . GLY A 1 89 ? -12.882 12.152 22.284 1.00 47.41 89 GLY A O 1
ATOM 708 N N . LYS A 1 90 ? -14.082 12.464 20.419 1.00 50.31 90 LYS A N 1
ATOM 709 C CA . LYS A 1 90 ? -15.364 12.177 21.089 1.00 50.31 90 LYS A CA 1
ATOM 710 C C . LYS A 1 90 ? -16.347 11.304 20.319 1.00 50.31 90 LYS A C 1
ATOM 712 O O . LYS A 1 90 ? -17.258 10.787 20.957 1.00 50.31 90 LYS A O 1
ATOM 717 N N . GLU A 1 91 ? -16.181 11.118 19.011 1.00 59.31 91 GLU A N 1
ATOM 718 C CA . GLU A 1 91 ? -17.191 10.431 18.201 1.00 59.31 91 GLU A CA 1
ATOM 719 C C . GLU A 1 91 ? -16.563 9.481 17.176 1.00 59.31 91 GLU A C 1
ATOM 721 O O . GLU A 1 91 ? -15.648 9.856 16.435 1.00 59.31 91 GLU A O 1
ATOM 726 N N . ASP A 1 92 ? -17.047 8.237 17.163 1.00 70.38 92 ASP A N 1
ATOM 727 C CA . ASP A 1 92 ? -16.649 7.222 16.186 1.00 70.38 92 ASP A CA 1
ATOM 728 C C . ASP A 1 92 ? -17.443 7.389 14.894 1.00 70.38 92 ASP A C 1
ATOM 730 O O . ASP A 1 92 ? -18.629 7.738 14.907 1.00 70.38 92 ASP A O 1
ATOM 734 N N . ILE A 1 93 ? -16.796 7.089 13.770 1.00 75.62 93 ILE A N 1
ATOM 735 C CA . ILE A 1 93 ? -17.374 7.307 12.444 1.00 75.62 93 ILE A CA 1
ATOM 736 C C . ILE A 1 93 ? -17.898 5.975 11.914 1.00 75.62 93 ILE A C 1
ATOM 738 O O . ILE A 1 93 ? -17.149 5.003 11.814 1.00 75.62 93 ILE A O 1
ATOM 742 N N . LEU A 1 94 ? -19.181 5.914 11.556 1.00 79.56 94 LEU A N 1
ATOM 743 C CA . LEU A 1 94 ? -19.730 4.783 10.811 1.00 79.56 94 LEU A CA 1
ATOM 744 C C . LEU A 1 94 ? -19.288 4.902 9.347 1.00 79.56 94 LEU A C 1
ATOM 746 O O . LEU A 1 94 ? -19.729 5.806 8.644 1.00 79.56 94 LEU A O 1
ATOM 750 N N . ILE A 1 95 ? -18.423 3.995 8.895 1.00 81.31 95 ILE A N 1
ATOM 751 C CA . ILE A 1 95 ? -17.801 4.078 7.562 1.00 81.31 95 ILE A CA 1
ATOM 752 C C . ILE A 1 95 ? -18.342 3.044 6.571 1.00 81.31 95 ILE A C 1
ATOM 754 O O . ILE A 1 95 ? -18.202 3.179 5.362 1.00 81.31 95 ILE A O 1
ATOM 758 N N . ALA A 1 96 ? -18.951 1.974 7.062 1.00 81.81 96 ALA A N 1
ATOM 759 C CA . ALA A 1 96 ? -19.602 0.963 6.238 1.00 81.81 96 ALA A CA 1
ATOM 760 C C . ALA A 1 96 ? -20.730 0.330 7.057 1.00 81.81 96 ALA A C 1
ATOM 762 O O . ALA A 1 96 ? -20.772 0.527 8.280 1.00 81.81 96 ALA A O 1
ATOM 763 N N . PRO A 1 97 ? -21.631 -0.464 6.450 1.00 80.50 97 PRO A N 1
ATOM 764 C CA . PRO A 1 97 ? -22.666 -1.155 7.199 1.00 80.50 97 PRO A CA 1
ATOM 765 C C . PRO A 1 97 ? -22.045 -1.936 8.357 1.00 80.50 97 PRO A C 1
ATOM 767 O O . PRO A 1 97 ? -21.330 -2.915 8.159 1.00 80.50 97 PRO A O 1
ATOM 770 N N . THR A 1 98 ? -22.334 -1.503 9.587 1.00 85.94 98 THR A N 1
ATOM 771 C CA . THR A 1 98 ? -21.866 -2.127 10.836 1.00 85.94 98 THR A CA 1
ATOM 772 C C . THR A 1 98 ? -20.365 -1.999 11.140 1.00 85.94 98 THR A C 1
ATOM 774 O O . THR A 1 98 ? -19.910 -2.647 12.088 1.00 85.94 98 THR A O 1
ATOM 777 N N . ILE A 1 99 ? -19.609 -1.192 10.387 1.00 87.94 99 ILE A N 1
ATOM 778 C CA . ILE A 1 99 ? -18.174 -0.953 10.610 1.00 87.94 99 ILE A CA 1
ATOM 779 C C . ILE A 1 99 ? -17.956 0.480 11.072 1.00 87.94 99 ILE A C 1
ATOM 781 O O . ILE A 1 99 ? -18.329 1.437 10.393 1.00 87.94 99 ILE A O 1
ATOM 785 N N . TYR A 1 100 ? -17.300 0.594 12.215 1.00 86.19 100 TYR A N 1
ATOM 786 C CA . TYR A 1 100 ? -16.974 1.844 12.868 1.00 86.19 100 TYR A CA 1
ATOM 787 C C . TYR A 1 100 ? -15.467 2.073 12.832 1.00 86.19 100 TYR A C 1
ATOM 789 O O . TYR A 1 100 ? -14.681 1.124 12.899 1.00 86.19 100 TYR A O 1
ATOM 797 N N . LEU A 1 101 ? -15.088 3.339 12.733 1.00 83.88 101 LEU A N 1
ATOM 798 C CA . LEU A 1 101 ? -13.722 3.824 12.690 1.00 83.88 101 LEU A CA 1
ATOM 799 C C . LEU A 1 101 ? -13.448 4.645 13.949 1.00 83.88 101 LEU A C 1
ATOM 801 O O . LEU A 1 101 ? -14.095 5.667 14.185 1.00 83.88 101 LEU A O 1
ATOM 805 N N . HIS A 1 102 ? -12.454 4.204 14.711 1.00 82.00 102 HIS A N 1
ATOM 806 C CA . HIS A 1 102 ? -11.886 4.915 15.845 1.00 82.00 102 HIS A CA 1
ATOM 807 C C . HIS A 1 102 ? -10.424 5.251 15.561 1.00 82.00 102 HIS A C 1
ATOM 809 O O . HIS A 1 102 ? -9.716 4.454 14.948 1.00 82.00 102 HIS A O 1
ATOM 815 N N . ILE A 1 103 ? -9.956 6.414 16.005 1.00 76.75 103 ILE A N 1
ATOM 816 C CA . ILE A 1 103 ? -8.569 6.835 15.793 1.00 76.75 103 ILE A CA 1
ATOM 817 C C . ILE A 1 103 ? -8.033 7.424 17.079 1.00 76.75 103 ILE A C 1
ATOM 819 O O . ILE A 1 103 ? -8.608 8.363 17.628 1.00 76.75 103 ILE A O 1
ATOM 823 N N .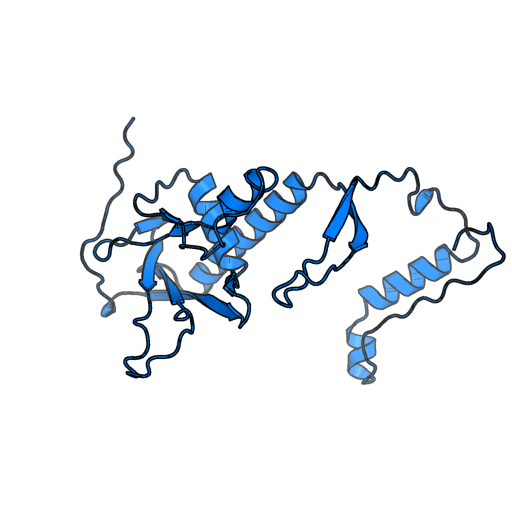 GLU A 1 104 ? -6.896 6.901 17.508 1.00 75.75 104 GLU A N 1
ATOM 824 C CA . GLU A 1 104 ? -6.210 7.334 18.710 1.00 75.75 104 GLU A CA 1
ATOM 825 C C . GLU A 1 104 ? -4.803 7.820 18.358 1.00 75.75 104 GLU A C 1
ATOM 827 O O . GLU A 1 104 ? -4.076 7.178 17.600 1.00 75.75 104 GLU A O 1
ATOM 832 N N . LYS A 1 105 ? -4.417 8.977 18.903 1.00 74.19 105 LYS A N 1
ATOM 833 C CA . LYS A 1 105 ? -3.034 9.457 18.866 1.00 74.19 105 LYS A CA 1
ATOM 834 C C . LYS A 1 105 ? -2.337 9.011 20.146 1.00 74.19 105 LYS A C 1
ATOM 836 O O . LYS A 1 105 ? -2.793 9.354 21.237 1.00 74.19 105 LYS A O 1
ATOM 841 N N . GLU A 1 106 ? -1.217 8.311 20.015 1.00 73.00 106 GLU A N 1
ATOM 842 C CA . GLU A 1 106 ? -0.405 7.921 21.164 1.00 73.00 106 GLU A CA 1
ATOM 843 C C . GLU A 1 106 ? 0.169 9.175 21.838 1.00 73.00 106 GLU A C 1
ATOM 845 O O . GLU A 1 106 ? 0.666 10.099 21.181 1.00 73.00 106 GLU A O 1
ATOM 850 N N . LYS A 1 107 ? 0.084 9.226 23.171 1.00 66.69 107 LYS A N 1
ATOM 851 C CA . LYS A 1 107 ? 0.714 10.299 23.944 1.00 66.69 107 LYS A CA 1
ATOM 852 C C . LYS A 1 107 ? 2.235 10.134 23.847 1.00 66.69 107 LYS A C 1
ATOM 854 O O . LYS A 1 107 ? 2.716 9.015 24.017 1.00 66.69 107 LYS A O 1
ATOM 859 N N . PRO A 1 108 ? 3.001 11.213 23.608 1.00 60.41 108 PRO A N 1
ATOM 860 C CA . PRO A 1 108 ? 4.453 11.114 23.596 1.00 60.41 108 PRO A CA 1
ATOM 861 C C . PRO A 1 108 ? 4.956 10.598 24.956 1.00 60.41 108 PRO A C 1
ATOM 863 O O . PRO A 1 108 ? 4.348 10.916 25.986 1.00 60.41 108 PRO A O 1
ATOM 866 N N . PRO A 1 109 ? 6.051 9.819 24.987 1.00 58.22 109 PRO A N 1
ATOM 867 C CA . PRO A 1 109 ? 6.639 9.367 26.240 1.00 58.22 109 PRO A CA 1
ATOM 868 C C . PRO A 1 109 ? 7.001 10.578 27.109 1.00 58.22 109 PRO A C 1
ATOM 870 O O . PRO A 1 109 ? 7.626 11.528 26.645 1.00 58.22 109 PRO A O 1
ATOM 873 N N . THR A 1 110 ? 6.615 10.549 28.386 1.00 54.78 110 THR A N 1
ATOM 874 C CA . THR A 1 110 ? 6.793 11.641 29.363 1.00 54.78 110 THR A CA 1
ATOM 875 C C . THR A 1 110 ? 8.243 11.821 29.836 1.00 54.78 110 THR A C 1
ATOM 877 O O . THR A 1 110 ? 8.487 12.328 30.931 1.00 54.78 110 THR A O 1
ATOM 880 N N . THR A 1 111 ? 9.233 11.384 29.057 1.00 51.31 111 THR A N 1
ATOM 881 C CA . THR A 1 111 ? 10.644 11.532 29.417 1.00 51.31 111 THR A CA 1
ATOM 882 C C . THR A 1 111 ? 11.092 12.966 29.176 1.00 51.31 111 THR A C 1
ATOM 884 O O . THR A 1 111 ? 11.196 13.434 28.046 1.00 51.31 111 THR A O 1
ATOM 887 N N . ASN A 1 112 ? 11.346 13.651 30.287 1.00 47.31 112 ASN A N 1
ATOM 888 C CA . ASN A 1 112 ? 11.692 15.061 30.410 1.00 47.31 112 ASN A CA 1
ATOM 889 C C . ASN A 1 112 ? 13.149 15.329 29.980 1.00 47.31 112 ASN A C 1
ATOM 891 O O . ASN A 1 112 ? 13.977 15.777 30.769 1.00 47.31 112 ASN A O 1
ATOM 895 N N . THR A 1 113 ? 13.502 14.975 28.746 1.00 46.91 113 THR A N 1
ATOM 896 C CA . THR A 1 113 ? 14.826 15.250 28.180 1.00 46.91 113 THR A CA 1
ATOM 897 C C . THR A 1 113 ? 14.667 16.301 27.096 1.00 46.91 113 THR A C 1
ATOM 899 O O . THR A 1 113 ? 14.126 16.026 26.027 1.00 46.91 113 THR A O 1
ATOM 902 N N . TYR A 1 114 ? 15.133 17.517 27.390 1.00 45.16 114 TYR A N 1
ATOM 903 C CA . TYR A 1 114 ? 15.309 18.595 26.421 1.00 45.16 114 TYR A CA 1
ATOM 904 C C . TYR A 1 114 ? 16.279 18.131 25.330 1.00 45.16 114 TYR A C 1
ATOM 906 O O . TYR A 1 114 ? 17.485 18.347 25.404 1.00 45.16 114 TYR A O 1
ATOM 914 N N . SER A 1 115 ? 15.757 17.432 24.330 1.00 47.53 115 SER A N 1
ATOM 915 C CA . SER A 1 115 ? 16.477 17.117 23.109 1.00 47.53 115 SER A CA 1
ATOM 916 C C . SER A 1 115 ? 15.741 17.799 21.970 1.00 47.53 115 SER A C 1
ATOM 918 O O . SER A 1 115 ? 14.518 17.728 21.884 1.00 47.53 115 SER A O 1
ATOM 920 N N . TYR A 1 116 ? 16.486 18.460 21.089 1.00 50.66 116 TYR A N 1
ATOM 921 C CA . TYR A 1 116 ? 15.990 19.124 19.879 1.00 50.66 116 TYR A CA 1
ATOM 922 C C . TYR A 1 116 ? 15.397 18.142 18.841 1.00 50.66 116 TYR A C 1
ATOM 924 O O . TYR A 1 116 ? 15.277 18.472 17.664 1.00 50.66 116 TYR A O 1
ATOM 932 N N . ARG A 1 117 ? 15.054 16.913 19.250 1.00 50.44 117 ARG A N 1
ATOM 933 C CA . ARG A 1 117 ? 14.463 15.885 18.399 1.00 50.44 117 ARG A CA 1
ATOM 934 C C . ARG A 1 117 ? 12.969 16.145 18.283 1.00 50.44 117 ARG A C 1
ATOM 936 O O . ARG A 1 117 ? 12.265 16.227 19.288 1.00 50.44 117 ARG A O 1
ATOM 943 N N . VAL A 1 118 ? 12.491 16.265 17.048 1.00 53.62 118 VAL A N 1
ATOM 944 C CA . VAL A 1 118 ? 11.056 16.322 16.757 1.00 53.62 118 VAL A CA 1
ATOM 945 C C . VAL A 1 118 ? 10.412 15.059 17.348 1.00 53.62 118 VAL A C 1
ATOM 947 O O . VAL A 1 118 ? 10.859 13.958 17.027 1.00 53.62 118 VAL A O 1
ATOM 950 N N . PRO A 1 119 ? 9.405 15.173 18.231 1.00 55.91 119 PRO A N 1
ATOM 951 C CA . PRO A 1 119 ? 8.797 14.005 18.852 1.00 55.91 119 PRO A CA 1
ATOM 952 C C . PRO A 1 119 ? 8.107 13.152 17.783 1.00 55.91 119 PRO A C 1
ATOM 954 O O . PRO A 1 119 ? 7.279 13.656 17.018 1.00 55.91 119 PRO A O 1
ATOM 957 N N . SER A 1 120 ? 8.439 11.860 17.744 1.00 61.78 120 SER A N 1
ATOM 958 C CA . SER A 1 120 ? 7.737 10.888 16.908 1.00 61.78 120 SER A CA 1
ATOM 959 C C . SER A 1 120 ? 6.258 10.848 17.289 1.00 61.78 120 SER A C 1
ATOM 961 O O . SER A 1 120 ? 5.893 10.911 18.467 1.00 61.78 120 SER A O 1
ATOM 963 N N . GLN A 1 121 ? 5.390 10.787 16.283 1.00 66.75 121 GLN A N 1
ATOM 964 C CA . GLN A 1 121 ? 3.949 10.688 16.481 1.00 66.75 121 GLN A CA 1
ATOM 965 C C . GLN A 1 121 ? 3.495 9.310 16.033 1.00 66.75 121 GLN A C 1
ATOM 967 O O . GLN A 1 121 ? 3.860 8.848 14.953 1.00 66.75 121 GLN A O 1
ATOM 972 N N . LYS A 1 122 ? 2.690 8.660 16.866 1.00 74.81 122 LYS A N 1
ATOM 973 C CA . LYS A 1 122 ? 2.069 7.381 16.546 1.00 74.81 122 LYS A CA 1
ATOM 974 C C . LYS A 1 122 ? 0.560 7.529 16.589 1.00 74.81 122 LYS A C 1
ATOM 976 O O . LYS A 1 122 ? 0.017 8.206 17.464 1.00 74.81 122 LYS A O 1
ATOM 981 N N . TYR A 1 123 ? -0.090 6.916 15.619 1.00 77.38 123 TYR A N 1
ATOM 982 C CA . TYR A 1 123 ? -1.528 6.901 15.456 1.00 77.38 123 TYR A CA 1
ATOM 983 C C . TYR A 1 123 ? -1.976 5.460 15.281 1.00 77.38 123 TYR A C 1
ATOM 985 O O . TYR A 1 123 ? -1.430 4.743 14.445 1.00 77.38 123 TYR A O 1
ATOM 993 N N . THR A 1 124 ? -2.991 5.063 16.034 1.00 81.56 124 THR A N 1
ATOM 994 C CA . THR A 1 124 ? -3.634 3.763 15.891 1.00 81.56 124 THR A CA 1
ATOM 995 C C . THR A 1 124 ? -5.041 3.979 15.372 1.00 81.56 124 THR A C 1
ATOM 997 O O . THR A 1 124 ? -5.892 4.591 16.022 1.00 81.56 124 THR A O 1
ATOM 1000 N N . ILE A 1 125 ? -5.294 3.451 14.183 1.00 83.81 125 ILE A N 1
ATOM 1001 C CA . ILE A 1 125 ? -6.606 3.448 13.555 1.00 83.81 125 ILE A CA 1
ATOM 1002 C C . ILE A 1 125 ? -7.245 2.100 13.841 1.00 83.81 125 ILE A C 1
ATOM 1004 O O . ILE A 1 125 ? -6.727 1.064 13.441 1.00 83.81 125 ILE A O 1
ATOM 1008 N N . THR A 1 126 ? -8.377 2.098 14.531 1.00 87.12 126 THR A N 1
ATOM 1009 C CA . THR A 1 126 ? -9.117 0.890 14.883 1.00 87.12 126 THR A CA 1
ATOM 1010 C C . THR A 1 126 ? -10.434 0.839 14.129 1.00 87.12 126 THR A C 1
ATOM 1012 O O . THR A 1 126 ? -11.347 1.626 14.365 1.00 87.12 126 THR A O 1
ATOM 1015 N N . LEU A 1 127 ? -10.547 -0.148 13.251 1.00 89.50 127 LEU A N 1
ATOM 1016 C CA . LEU A 1 127 ? -11.792 -0.566 12.631 1.00 89.50 127 LEU A CA 1
ATOM 1017 C C . LEU A 1 127 ? -12.451 -1.610 13.521 1.00 89.50 127 LEU A C 1
ATOM 1019 O O . LEU A 1 127 ? -11.799 -2.569 13.937 1.00 89.50 127 LEU A O 1
ATOM 1023 N N . TYR A 1 128 ? -13.737 -1.469 13.809 1.00 89.44 128 TYR A N 1
ATOM 1024 C CA . TYR A 1 128 ? -14.440 -2.449 14.629 1.00 89.44 128 TYR A CA 1
ATOM 1025 C C . TYR A 1 128 ? -15.893 -2.638 14.215 1.00 89.44 128 TYR A C 1
ATOM 1027 O O . TYR A 1 128 ? -16.512 -1.790 13.577 1.00 89.44 128 TYR A O 1
ATOM 1035 N N . SER A 1 129 ? -16.445 -3.792 14.583 1.00 90.00 129 SER A N 1
ATOM 1036 C CA . SER A 1 129 ? -17.842 -4.127 14.331 1.00 90.00 129 SER A CA 1
ATOM 1037 C C . SER A 1 129 ? -18.451 -4.876 15.508 1.00 90.00 129 SER A C 1
ATOM 1039 O O . SER A 1 129 ? -17.818 -5.730 16.136 1.00 90.00 129 SER A O 1
ATOM 1041 N N . TYR A 1 130 ? -19.725 -4.594 15.769 1.00 88.44 130 TYR A N 1
ATOM 1042 C CA . TYR A 1 130 ? -20.550 -5.351 16.712 1.00 88.44 130 TYR A CA 1
ATOM 1043 C C . TYR A 1 130 ? -21.168 -6.610 16.074 1.00 88.44 130 TYR A C 1
ATOM 1045 O O . TYR A 1 130 ? -21.658 -7.480 16.791 1.00 88.44 130 TYR A O 1
ATOM 1053 N N . LYS A 1 131 ? -21.160 -6.730 14.735 1.00 90.44 131 LYS A N 1
ATOM 1054 C CA . LYS A 1 131 ? -21.829 -7.826 14.004 1.00 90.44 131 LYS A CA 1
ATOM 1055 C C . LYS A 1 131 ? -20.864 -8.730 13.237 1.00 90.44 131 LYS A C 1
ATOM 1057 O O . LYS A 1 131 ? -21.075 -9.950 13.205 1.00 90.44 131 LYS A O 1
ATOM 1062 N N . LEU A 1 132 ? -19.804 -8.165 12.661 1.00 91.31 132 LEU A N 1
ATOM 1063 C CA . LEU A 1 132 ? -18.832 -8.912 11.863 1.00 91.31 132 LEU A CA 1
ATOM 1064 C C . LEU A 1 132 ? -17.844 -9.692 12.736 1.00 91.31 132 LEU A C 1
ATOM 1066 O O . LEU A 1 132 ? -17.477 -9.278 13.833 1.00 91.31 132 LEU A O 1
ATOM 1070 N N . THR A 1 133 ? -17.414 -10.843 12.227 1.00 92.62 133 THR A N 1
ATOM 1071 C CA . THR A 1 133 ? -16.269 -11.595 12.759 1.00 92.62 133 THR A CA 1
ATOM 1072 C C . THR A 1 133 ? -14.950 -10.971 12.300 1.00 92.62 133 THR A C 1
ATOM 1074 O O . THR A 1 133 ? -14.913 -10.249 11.305 1.00 92.62 133 THR A O 1
ATOM 1077 N N . LEU A 1 134 ? -13.842 -11.307 12.969 1.00 89.44 134 LEU A N 1
ATOM 1078 C CA . LEU A 1 134 ? -12.506 -10.838 12.579 1.00 89.44 134 LEU A CA 1
ATOM 1079 C C . LEU A 1 134 ? -12.162 -11.207 11.132 1.00 89.44 134 LEU A C 1
ATOM 1081 O O . LEU A 1 134 ? -11.611 -10.387 10.405 1.00 89.44 134 LEU A O 1
ATOM 1085 N N . ARG A 1 135 ? -12.526 -12.421 10.699 1.00 91.31 135 ARG A N 1
ATOM 1086 C CA . ARG A 1 135 ? -12.308 -12.876 9.322 1.00 91.31 135 ARG A CA 1
ATOM 1087 C C . ARG A 1 135 ? -13.039 -11.983 8.322 1.00 91.31 135 ARG A C 1
ATOM 1089 O O . ARG A 1 135 ? -12.421 -11.538 7.369 1.00 91.31 135 ARG A O 1
ATOM 1096 N N . GLN A 1 136 ? -14.319 -11.702 8.564 1.00 92.06 136 GLN A N 1
ATOM 1097 C CA . GLN A 1 136 ? -15.124 -10.837 7.696 1.00 92.06 136 GLN A CA 1
ATOM 1098 C C . GLN A 1 136 ? -14.587 -9.404 7.670 1.00 92.06 136 GLN A C 1
ATOM 1100 O O . GLN A 1 136 ? -14.453 -8.826 6.598 1.00 92.06 136 GLN A O 1
ATOM 1105 N N . LEU A 1 137 ? -14.217 -8.858 8.833 1.00 91.50 137 LEU A N 1
ATOM 1106 C CA . LEU A 1 137 ? -13.637 -7.519 8.927 1.00 91.50 137 LEU A CA 1
ATOM 1107 C C . LEU A 1 137 ? -12.309 -7.428 8.157 1.00 91.50 137 LEU A C 1
ATOM 1109 O O . LEU A 1 137 ? -12.097 -6.483 7.406 1.00 91.50 137 LEU A O 1
ATOM 1113 N N . LYS A 1 138 ? -11.443 -8.440 8.280 1.00 93.31 138 LYS A N 1
ATOM 1114 C CA . LYS A 1 138 ? -10.182 -8.517 7.530 1.00 93.31 138 LYS A CA 1
ATOM 1115 C C . LYS A 1 138 ? -10.411 -8.664 6.024 1.00 93.31 138 LYS A C 1
ATOM 1117 O O . LYS A 1 138 ? -9.705 -8.035 5.244 1.00 93.31 138 LYS A O 1
ATOM 1122 N N . THR A 1 139 ? -11.386 -9.476 5.613 1.00 93.50 139 THR A N 1
ATOM 1123 C CA . THR A 1 139 ? -11.783 -9.588 4.203 1.00 93.50 139 THR A CA 1
ATOM 1124 C C . THR A 1 139 ? -12.198 -8.226 3.652 1.00 93.50 139 THR A C 1
ATOM 1126 O O . THR A 1 139 ? -11.702 -7.845 2.599 1.00 93.50 139 THR A O 1
ATOM 1129 N N . GLN A 1 140 ? -12.991 -7.456 4.403 1.00 93.44 140 GLN A N 1
ATOM 1130 C CA . GLN A 1 140 ? -13.416 -6.122 3.982 1.00 93.44 140 GLN A CA 1
ATOM 1131 C C . GLN A 1 140 ? -12.239 -5.154 3.792 1.00 93.44 140 GLN A C 1
ATOM 1133 O O . GLN A 1 140 ? -12.173 -4.457 2.783 1.00 93.44 140 GLN A O 1
ATOM 1138 N N . VAL A 1 141 ? -11.289 -5.130 4.734 1.00 92.62 141 VAL A N 1
ATOM 1139 C CA . VAL A 1 141 ? -10.082 -4.292 4.617 1.00 92.62 141 VAL A CA 1
ATOM 1140 C C . VAL A 1 141 ? -9.262 -4.687 3.388 1.00 92.62 141 VAL A C 1
ATOM 1142 O O . VAL A 1 141 ? -8.840 -3.824 2.626 1.00 92.62 141 VAL A O 1
ATOM 1145 N N . ASN A 1 142 ? -9.087 -5.989 3.147 1.00 93.06 142 ASN A N 1
ATOM 1146 C CA . ASN A 1 142 ? -8.359 -6.476 1.977 1.00 93.06 142 ASN A CA 1
ATOM 1147 C C . ASN A 1 142 ? -9.027 -6.074 0.655 1.00 93.06 142 ASN A C 1
ATOM 1149 O O . ASN A 1 142 ? -8.321 -5.759 -0.302 1.00 93.06 142 ASN A O 1
ATOM 1153 N N . GLU A 1 143 ? -10.360 -6.087 0.588 1.00 94.31 143 GLU A N 1
ATOM 1154 C CA . GLU A 1 143 ? -11.109 -5.627 -0.588 1.00 94.31 143 GLU A CA 1
ATOM 1155 C C . GLU A 1 143 ? -10.828 -4.149 -0.880 1.00 94.31 143 GLU A C 1
ATOM 1157 O O . GLU A 1 143 ? -10.504 -3.810 -2.019 1.00 94.31 143 GLU A O 1
ATOM 1162 N N . TRP A 1 144 ? -10.851 -3.285 0.141 1.00 92.75 144 TRP A N 1
ATOM 1163 C CA . TRP A 1 144 ? -10.497 -1.868 -0.011 1.00 92.75 144 TRP A CA 1
ATOM 1164 C C . TRP A 1 144 ? -9.056 -1.682 -0.502 1.00 92.75 144 TRP A C 1
ATOM 1166 O O . TRP A 1 144 ? -8.798 -0.877 -1.399 1.00 92.75 144 TRP A O 1
ATOM 1176 N N . THR A 1 145 ? -8.112 -2.469 0.021 1.00 91.50 145 THR A N 1
ATOM 1177 C CA . THR A 1 145 ? -6.712 -2.451 -0.433 1.00 91.50 145 THR A CA 1
ATOM 1178 C C . THR A 1 145 ? -6.576 -2.885 -1.897 1.00 91.50 145 THR A C 1
ATOM 1180 O O . THR A 1 145 ? -5.815 -2.288 -2.660 1.00 91.50 145 THR A O 1
ATOM 1183 N N . VAL A 1 146 ? -7.315 -3.914 -2.327 1.00 92.31 146 VAL A N 1
ATOM 1184 C CA . VAL A 1 146 ? -7.322 -4.365 -3.730 1.00 92.31 146 VAL A CA 1
ATOM 1185 C C . VAL A 1 146 ? -7.879 -3.280 -4.652 1.00 92.31 146 VAL A C 1
ATOM 1187 O O . VAL A 1 146 ? -7.224 -2.956 -5.642 1.00 92.31 146 VAL A O 1
ATOM 1190 N N . GLN A 1 147 ? -9.011 -2.669 -4.296 1.00 88.44 147 GLN A N 1
ATOM 1191 C CA . GLN A 1 147 ? -9.614 -1.572 -5.065 1.00 88.44 147 GLN A CA 1
ATOM 1192 C C . GLN A 1 147 ? -8.657 -0.385 -5.209 1.00 88.44 147 GLN A C 1
ATOM 1194 O O . GLN A 1 147 ? -8.475 0.142 -6.306 1.00 88.44 147 GLN A O 1
ATOM 1199 N N . TYR A 1 148 ? -7.966 -0.010 -4.129 1.00 86.62 148 TYR A N 1
ATOM 1200 C CA . TYR A 1 148 ? -6.948 1.037 -4.183 1.00 86.62 148 TYR A CA 1
ATOM 1201 C C . TYR A 1 148 ? -5.795 0.690 -5.133 1.00 86.62 148 TYR A C 1
ATOM 1203 O O . TYR A 1 148 ? -5.391 1.523 -5.950 1.00 86.62 148 TYR A O 1
ATOM 1211 N N . ARG A 1 149 ? -5.286 -0.549 -5.092 1.00 83.19 149 ARG A N 1
ATOM 1212 C CA . ARG A 1 149 ? -4.250 -0.994 -6.038 1.00 83.19 149 ARG A CA 1
ATOM 1213 C C . ARG A 1 149 ? -4.717 -0.900 -7.484 1.00 83.19 149 ARG A C 1
ATOM 1215 O O . ARG A 1 149 ? -3.944 -0.473 -8.340 1.00 83.19 149 ARG A O 1
ATOM 1222 N N . GLU A 1 150 ? -5.950 -1.300 -7.769 1.00 86.44 150 GLU A N 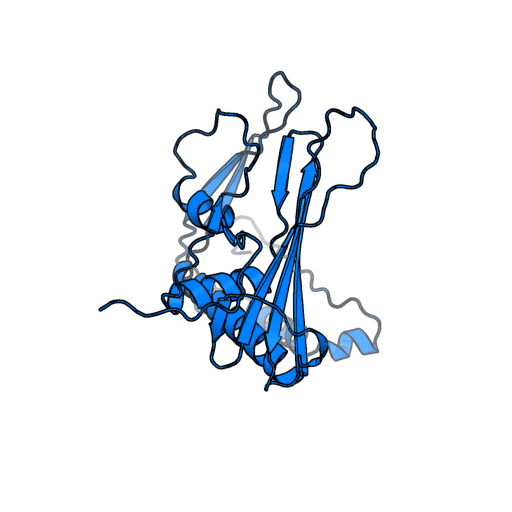1
ATOM 1223 C CA . GLU A 1 150 ? -6.538 -1.196 -9.107 1.00 86.44 150 GLU A CA 1
ATOM 1224 C C . GLU A 1 150 ? -6.685 0.263 -9.547 1.00 86.44 150 GLU A C 1
ATOM 1226 O O . GLU A 1 150 ? -6.284 0.607 -10.661 1.00 86.44 150 GLU A O 1
ATOM 1231 N N . TYR A 1 151 ? -7.142 1.142 -8.652 1.00 82.50 151 TYR A N 1
ATOM 1232 C CA . TYR A 1 151 ? -7.214 2.582 -8.892 1.00 82.50 151 TYR A CA 1
ATOM 1233 C C . TYR A 1 151 ? -5.842 3.185 -9.231 1.00 82.50 151 TYR A C 1
ATOM 1235 O O . TYR A 1 151 ? -5.718 3.902 -10.226 1.00 82.50 151 TYR A O 1
ATOM 1243 N N . ILE A 1 152 ? -4.790 2.867 -8.467 1.00 76.56 152 ILE A N 1
ATOM 1244 C CA . ILE A 1 152 ? -3.431 3.368 -8.737 1.00 76.56 152 ILE A CA 1
ATOM 1245 C C . ILE A 1 152 ? -2.869 2.793 -10.042 1.00 76.56 152 ILE A C 1
ATOM 1247 O O . ILE A 1 152 ? -2.266 3.532 -10.827 1.00 76.56 152 ILE A O 1
ATOM 1251 N N . LYS A 1 153 ? -3.101 1.504 -10.327 1.00 76.69 153 LYS A N 1
ATOM 1252 C CA . LYS A 1 153 ? -2.750 0.895 -11.622 1.00 76.69 153 LYS A CA 1
ATOM 1253 C C . LYS A 1 153 ? -3.435 1.624 -12.782 1.00 76.69 153 LYS A C 1
ATOM 1255 O O . LYS A 1 153 ? -2.773 1.947 -13.768 1.00 76.69 153 LYS A O 1
ATOM 1260 N N . GLY A 1 154 ? -4.724 1.939 -12.641 1.00 69.94 154 GLY A N 1
ATOM 1261 C CA . GLY A 1 154 ? -5.505 2.690 -13.626 1.00 69.94 154 GLY A CA 1
ATOM 1262 C C . GLY A 1 154 ? -5.029 4.135 -13.799 1.00 69.94 154 GLY A C 1
ATOM 1263 O O . GLY A 1 154 ? -4.878 4.600 -14.930 1.00 69.94 154 GLY A O 1
ATOM 1264 N N . LYS A 1 155 ? -4.706 4.835 -12.702 1.00 67.62 155 LYS A N 1
ATOM 1265 C CA . LYS A 1 155 ? -4.157 6.204 -12.740 1.00 67.62 155 LYS A CA 1
ATOM 1266 C C . LYS A 1 155 ? -2.800 6.272 -13.421 1.00 67.62 155 LYS A C 1
ATOM 1268 O O . LYS A 1 155 ? -2.528 7.230 -14.143 1.00 67.62 155 LYS A O 1
ATOM 1273 N N . ASN A 1 156 ? -1.975 5.247 -13.235 1.00 58.62 156 ASN A N 1
ATOM 1274 C CA . ASN A 1 156 ? -0.693 5.164 -13.912 1.00 58.62 156 ASN A CA 1
ATOM 1275 C C . ASN A 1 156 ? -0.824 4.890 -15.416 1.00 58.62 156 ASN A C 1
ATOM 1277 O O . ASN A 1 156 ? 0.196 4.975 -16.081 1.00 58.62 156 ASN A O 1
ATOM 1281 N N . LYS A 1 157 ? -2.016 4.612 -15.982 1.00 58.09 157 LYS A N 1
ATOM 1282 C CA . LYS A 1 157 ? -2.269 4.368 -17.426 1.00 58.09 157 LYS A CA 1
ATOM 1283 C C . LYS A 1 157 ? -1.247 3.446 -18.131 1.00 58.09 157 LYS A C 1
ATOM 1285 O O . LYS A 1 157 ? -1.108 3.508 -19.346 1.00 58.09 157 LYS A O 1
ATOM 1290 N N . GLY A 1 158 ? -0.498 2.619 -17.397 1.00 58.25 158 GLY A N 1
ATOM 1291 C CA . GLY A 1 158 ? 0.646 1.879 -17.948 1.00 58.25 158 GLY A CA 1
ATOM 1292 C C . GLY A 1 158 ? 1.834 2.749 -18.397 1.00 58.25 158 GLY A C 1
ATOM 1293 O O . GLY A 1 158 ? 2.730 2.256 -19.074 1.00 58.25 158 GLY A O 1
ATOM 1294 N N . ASN A 1 159 ? 1.869 4.030 -18.030 1.00 66.00 159 ASN A N 1
ATOM 1295 C CA . ASN A 1 159 ? 2.989 4.923 -18.279 1.00 66.00 159 ASN A CA 1
ATOM 1296 C C . ASN A 1 159 ? 4.171 4.509 -17.405 1.00 66.00 159 ASN A C 1
ATOM 1298 O O . ASN A 1 159 ? 4.181 4.696 -16.187 1.00 66.00 159 ASN A O 1
ATOM 1302 N N . PHE A 1 160 ? 5.195 3.973 -18.049 1.00 69.81 160 PHE A N 1
ATOM 1303 C CA . PHE A 1 160 ? 6.493 3.790 -17.428 1.00 69.81 160 PHE A CA 1
ATOM 1304 C C . PHE A 1 160 ? 7.196 5.146 -17.346 1.00 69.81 160 PHE A C 1
ATOM 1306 O O . PHE A 1 160 ? 7.031 6.001 -18.217 1.00 69.81 160 PHE A O 1
ATOM 1313 N N . TYR A 1 161 ? 7.995 5.357 -16.306 1.00 77.69 161 TYR A N 1
ATOM 1314 C CA . TYR A 1 161 ? 8.806 6.562 -16.162 1.00 77.69 161 TYR A CA 1
ATOM 1315 C C . TYR A 1 161 ? 10.269 6.172 -16.006 1.00 77.69 161 TYR A C 1
ATOM 1317 O O . TYR A 1 161 ? 10.602 5.284 -15.222 1.00 77.69 161 TYR A O 1
ATOM 1325 N N . ARG A 1 162 ? 11.149 6.854 -16.740 1.00 75.44 162 ARG A N 1
ATOM 1326 C CA . ARG A 1 162 ? 12.594 6.762 -16.548 1.00 75.44 162 ARG A CA 1
ATOM 1327 C C . ARG A 1 162 ? 13.019 7.843 -15.566 1.00 75.44 162 ARG A C 1
ATOM 1329 O O . ARG A 1 162 ? 12.815 9.028 -15.835 1.00 75.44 162 ARG A O 1
ATOM 1336 N N . PHE A 1 163 ? 13.641 7.423 -14.472 1.00 79.44 163 PHE A N 1
ATOM 1337 C CA . PHE A 1 163 ? 14.288 8.314 -13.519 1.00 79.44 163 PHE A CA 1
ATOM 1338 C C . PHE A 1 163 ? 15.782 8.339 -13.810 1.00 79.44 163 PHE A C 1
ATOM 1340 O O . PHE A 1 163 ? 16.456 7.314 -13.734 1.00 79.44 163 PHE A O 1
ATOM 1347 N N . THR A 1 164 ? 16.295 9.505 -14.180 1.00 78.38 164 THR A N 1
ATOM 1348 C CA . THR A 1 164 ? 17.728 9.702 -14.414 1.00 78.38 164 THR A CA 1
ATOM 1349 C C . THR A 1 164 ? 18.290 10.511 -13.263 1.00 78.38 164 THR A C 1
ATOM 1351 O O . THR A 1 164 ? 17.801 11.609 -12.997 1.00 78.38 164 THR A O 1
ATOM 1354 N N . PHE A 1 165 ? 19.282 9.955 -12.567 1.00 80.19 165 PHE A N 1
ATOM 1355 C CA . PHE A 1 165 ? 20.013 10.677 -11.532 1.00 80.19 165 PHE A CA 1
ATOM 1356 C C . PHE A 1 165 ? 20.702 11.893 -12.151 1.00 80.19 165 PHE A C 1
ATOM 1358 O O . PHE A 1 165 ? 21.359 11.773 -13.184 1.00 80.19 165 PHE A O 1
ATOM 1365 N N . VAL A 1 166 ? 20.522 13.054 -11.528 1.00 84.44 166 VAL A N 1
ATOM 1366 C CA . VAL A 1 166 ? 21.091 14.319 -12.000 1.00 84.44 166 VAL A CA 1
ATOM 1367 C C . VAL A 1 166 ? 22.262 14.701 -11.120 1.00 84.44 166 VAL A C 1
ATOM 1369 O O . VAL A 1 166 ? 23.381 14.876 -11.594 1.00 84.44 166 VAL A O 1
ATOM 1372 N N . SER A 1 167 ? 21.998 14.836 -9.826 1.00 80.06 167 SER A N 1
ATOM 1373 C CA . SER A 1 167 ? 22.984 15.295 -8.867 1.00 80.06 167 SER A CA 1
ATOM 1374 C C . SER A 1 167 ? 22.510 15.025 -7.444 1.00 80.06 167 SER A C 1
ATOM 1376 O O . SER A 1 167 ? 21.321 14.850 -7.172 1.00 80.06 167 SER A O 1
ATOM 1378 N N . ALA A 1 168 ? 23.472 14.990 -6.533 1.00 79.50 168 ALA A N 1
ATOM 1379 C CA . ALA A 1 168 ? 23.244 14.928 -5.100 1.00 79.50 168 ALA A CA 1
ATOM 1380 C C . ALA A 1 168 ? 24.107 16.000 -4.420 1.00 79.50 168 ALA A C 1
ATOM 1382 O O . ALA A 1 168 ? 25.042 15.654 -3.698 1.00 79.50 168 ALA A O 1
ATOM 1383 N N . PRO A 1 169 ? 23.898 17.299 -4.718 1.00 78.75 169 PRO A N 1
ATOM 1384 C CA . PRO A 1 169 ? 24.697 18.342 -4.105 1.00 78.75 169 PRO A CA 1
ATOM 1385 C C . PRO A 1 169 ? 24.465 18.346 -2.596 1.00 78.75 169 PRO A C 1
ATOM 1387 O O . PRO A 1 169 ? 23.333 18.245 -2.111 1.00 78.75 169 PRO A O 1
ATOM 1390 N N . VAL A 1 170 ? 25.571 18.477 -1.874 1.00 75.56 170 VAL A N 1
ATOM 1391 C CA . VAL A 1 170 ? 25.580 18.760 -0.445 1.00 75.56 170 VAL A CA 1
ATOM 1392 C C . VAL A 1 170 ? 25.438 20.271 -0.312 1.00 75.56 170 VAL A C 1
ATOM 1394 O O . VAL A 1 170 ? 26.263 21.018 -0.838 1.00 75.56 170 VAL A O 1
ATOM 1397 N N . ASN A 1 171 ? 24.363 20.735 0.317 1.00 74.19 171 ASN A N 1
ATOM 1398 C CA . ASN A 1 171 ? 24.204 22.157 0.597 1.00 74.19 171 ASN A CA 1
ATOM 1399 C C . ASN A 1 171 ? 25.182 22.601 1.707 1.00 74.19 171 ASN A C 1
ATOM 1401 O O . ASN A 1 171 ? 25.822 21.776 2.361 1.00 74.19 171 ASN A O 1
ATOM 1405 N N . SER A 1 172 ? 25.278 23.908 1.956 1.00 72.62 172 SER A N 1
ATOM 1406 C CA . SER A 1 172 ? 26.171 24.492 2.972 1.00 72.62 172 SER A CA 1
ATOM 1407 C C . SER A 1 172 ? 25.933 23.986 4.408 1.00 72.62 172 SER A C 1
ATOM 1409 O O . SER A 1 172 ? 26.749 24.240 5.285 1.00 72.62 172 SER A O 1
ATOM 1411 N N . GLU A 1 173 ? 24.833 23.271 4.649 1.00 68.62 173 GLU A N 1
ATOM 1412 C CA . GLU A 1 173 ? 24.423 22.704 5.940 1.00 68.62 173 GLU A CA 1
ATOM 1413 C C . GLU A 1 173 ? 24.714 21.192 6.034 1.00 68.62 173 GLU A C 1
ATOM 1415 O O . GLU A 1 173 ? 24.297 20.535 6.984 1.00 68.62 173 GLU A O 1
ATOM 1420 N N . GLY A 1 174 ? 25.400 20.609 5.042 1.00 70.44 174 GLY A N 1
ATOM 1421 C CA . GLY A 1 174 ? 25.709 19.176 5.006 1.00 70.44 174 GLY A CA 1
ATOM 1422 C C . GLY A 1 174 ? 24.556 18.287 4.518 1.00 70.44 174 GLY A C 1
ATOM 1423 O O . GLY A 1 174 ? 24.689 17.062 4.496 1.00 70.44 174 GLY A O 1
ATOM 1424 N N . LYS A 1 175 ? 23.425 18.865 4.089 1.00 57.34 175 LYS A N 1
ATOM 1425 C CA . LYS A 1 175 ? 22.253 18.124 3.607 1.00 57.34 175 LYS A CA 1
ATOM 1426 C C . LYS A 1 175 ? 22.383 17.805 2.122 1.00 57.34 175 LYS A C 1
ATOM 1428 O O . LYS A 1 175 ? 22.545 18.687 1.281 1.00 57.34 175 LYS A O 1
ATOM 1433 N N . THR A 1 176 ? 22.255 16.522 1.800 1.00 63.28 176 THR A N 1
ATOM 1434 C CA . THR A 1 176 ? 22.289 16.026 0.422 1.00 63.28 176 THR A CA 1
ATOM 1435 C C . THR A 1 176 ? 20.882 16.019 -0.161 1.00 63.28 176 THR A C 1
ATOM 1437 O O . THR A 1 176 ? 20.007 15.321 0.351 1.00 63.28 176 THR A O 1
ATOM 1440 N N . THR A 1 177 ? 20.660 16.768 -1.241 1.00 61.09 177 THR A N 1
ATOM 1441 C CA . THR A 1 177 ? 19.389 16.715 -1.982 1.00 61.09 177 THR A CA 1
ATOM 1442 C C . THR A 1 177 ? 19.583 15.901 -3.248 1.00 61.09 177 THR A C 1
ATOM 1444 O O . THR A 1 177 ? 20.267 16.336 -4.168 1.00 61.09 177 THR A O 1
ATOM 1447 N N . VAL A 1 178 ? 18.996 14.708 -3.299 1.00 71.75 178 VAL A N 1
ATOM 1448 C CA . VAL A 1 178 ? 19.100 13.827 -4.466 1.00 71.75 178 VAL A CA 1
ATOM 1449 C C . VAL A 1 178 ? 18.065 14.251 -5.503 1.00 71.75 178 VAL A C 1
ATOM 1451 O O . VAL A 1 178 ? 16.864 14.196 -5.249 1.00 71.75 178 VAL A O 1
ATOM 1454 N N . THR A 1 179 ? 18.531 14.661 -6.679 1.00 70.12 179 THR A N 1
ATOM 1455 C CA . THR A 1 179 ? 17.677 15.140 -7.769 1.00 70.12 179 THR A CA 1
ATOM 1456 C C . THR A 1 179 ? 17.611 14.108 -8.889 1.00 70.12 179 THR A C 1
ATOM 1458 O O . THR A 1 179 ? 18.641 13.632 -9.377 1.00 70.12 179 THR A O 1
ATOM 1461 N N . PHE A 1 180 ? 16.392 13.795 -9.332 1.00 76.00 180 PHE A N 1
ATOM 1462 C CA . PHE A 1 180 ? 16.130 12.935 -10.484 1.00 76.00 180 PHE A CA 1
ATOM 1463 C C . PHE A 1 180 ? 15.288 13.671 -11.524 1.00 76.00 180 PHE A C 1
ATOM 1465 O O . PHE A 1 180 ? 14.300 14.321 -11.188 1.00 76.00 180 PHE A O 1
ATOM 1472 N N . HIS A 1 181 ? 15.609 13.492 -12.804 1.00 78.25 181 HIS A N 1
ATOM 1473 C CA . HIS A 1 181 ? 14.681 13.829 -13.878 1.00 78.25 181 HIS A CA 1
ATOM 1474 C C . HIS A 1 181 ? 13.707 12.674 -14.091 1.00 78.25 181 HIS A C 1
ATOM 1476 O O . HIS A 1 181 ? 14.119 11.569 -14.453 1.00 78.25 181 HIS A O 1
ATOM 1482 N N . LYS A 1 182 ? 12.413 12.946 -13.908 1.00 81.31 182 LYS A N 1
ATOM 1483 C CA . LYS A 1 182 ? 11.324 12.040 -14.278 1.00 81.31 182 LYS A CA 1
ATOM 1484 C C . LYS A 1 182 ? 10.925 12.306 -15.725 1.00 81.31 182 LYS A C 1
ATOM 1486 O O . LYS A 1 182 ? 10.386 13.363 -16.032 1.00 81.31 182 LYS A O 1
ATOM 1491 N N . ASN A 1 183 ? 11.147 11.333 -16.599 1.00 79.25 183 ASN A N 1
ATOM 1492 C CA . ASN A 1 183 ? 10.722 11.399 -17.995 1.00 79.25 183 ASN A CA 1
ATOM 1493 C C . ASN A 1 183 ? 9.720 10.288 -18.286 1.00 79.25 183 ASN A C 1
ATOM 1495 O O . ASN A 1 183 ? 9.890 9.168 -17.801 1.00 79.25 183 ASN A O 1
ATOM 1499 N N . LEU A 1 184 ? 8.693 10.576 -19.087 1.00 80.56 184 LEU A N 1
ATOM 1500 C CA . LEU A 1 184 ? 7.808 9.534 -19.600 1.00 80.56 184 LEU A CA 1
ATOM 1501 C C . LEU A 1 184 ? 8.635 8.563 -20.452 1.00 80.56 184 LEU A C 1
ATOM 1503 O O . LEU A 1 184 ? 9.328 8.973 -21.383 1.00 80.56 184 LEU A O 1
ATOM 1507 N N . PHE A 1 185 ? 8.584 7.282 -20.114 1.00 78.50 185 PHE A N 1
ATOM 1508 C CA . PHE A 1 185 ? 9.214 6.230 -20.890 1.00 78.50 185 PHE A CA 1
ATOM 1509 C C . PHE A 1 185 ? 8.229 5.761 -21.956 1.00 78.50 185 PHE A C 1
ATOM 1511 O O . PHE A 1 185 ? 7.325 4.969 -21.696 1.00 78.50 185 PHE A O 1
ATOM 1518 N N . VAL A 1 186 ? 8.415 6.290 -23.162 1.00 77.88 186 VAL A N 1
ATOM 1519 C CA . VAL A 1 186 ? 7.700 5.848 -24.356 1.00 77.88 186 VAL A CA 1
ATOM 1520 C C . VAL A 1 186 ? 8.620 4.904 -25.116 1.00 77.88 186 VAL A C 1
ATOM 1522 O O . VAL A 1 186 ? 9.725 5.283 -25.503 1.00 77.88 186 VAL A O 1
ATOM 1525 N N . THR A 1 187 ? 8.171 3.670 -25.325 1.00 74.06 187 THR A N 1
ATOM 1526 C CA . THR A 1 187 ? 8.877 2.681 -26.139 1.00 74.06 187 THR A CA 1
ATOM 1527 C C . THR A 1 187 ? 7.928 2.121 -27.185 1.00 74.06 187 THR A C 1
ATOM 1529 O O . THR A 1 187 ? 6.778 1.809 -26.891 1.00 74.06 187 THR A O 1
ATOM 1532 N N . THR A 1 188 ? 8.414 1.984 -28.414 1.00 76.56 188 THR A N 1
ATOM 1533 C CA . THR A 1 188 ? 7.737 1.209 -29.461 1.00 76.56 188 THR A CA 1
ATOM 1534 C C . THR A 1 188 ? 8.128 -0.265 -29.412 1.00 76.56 188 THR A C 1
ATOM 1536 O O . THR A 1 188 ? 7.584 -1.063 -30.168 1.00 76.56 188 THR A O 1
ATOM 1539 N N . LYS A 1 189 ? 9.072 -0.641 -28.539 1.00 74.75 189 LYS A N 1
ATOM 1540 C CA . LYS A 1 189 ? 9.535 -2.017 -28.378 1.00 74.75 189 LYS A CA 1
ATOM 1541 C C . LYS A 1 189 ? 8.617 -2.782 -27.431 1.00 74.75 189 LYS A C 1
ATOM 1543 O O . LYS A 1 189 ? 8.407 -2.357 -26.296 1.00 74.75 189 LYS A O 1
ATOM 1548 N N . SER A 1 190 ? 8.129 -3.921 -27.892 1.00 75.25 190 SER A N 1
ATOM 1549 C CA . SER A 1 190 ? 7.463 -4.953 -27.108 1.00 75.25 190 SER A CA 1
ATOM 1550 C C . SER A 1 190 ? 8.271 -6.239 -27.207 1.00 75.25 190 SER A C 1
ATOM 1552 O O . SER A 1 190 ? 9.094 -6.404 -28.107 1.00 75.25 190 SER A O 1
ATOM 1554 N N . PHE A 1 191 ? 8.026 -7.185 -26.304 1.00 74.88 191 PHE A N 1
ATOM 1555 C CA . PHE A 1 191 ? 8.679 -8.485 -26.418 1.00 74.88 191 PHE A CA 1
ATOM 1556 C C . PHE A 1 191 ? 8.355 -9.145 -27.765 1.00 74.88 191 PHE A C 1
ATOM 1558 O O . PHE A 1 191 ? 9.224 -9.774 -28.354 1.00 74.88 191 PHE A O 1
ATOM 1565 N N . ASP A 1 192 ? 7.152 -8.921 -28.303 1.00 76.69 192 ASP A N 1
ATOM 1566 C CA . ASP A 1 192 ? 6.699 -9.460 -29.588 1.00 76.69 192 ASP A CA 1
ATOM 1567 C C . ASP A 1 192 ? 7.511 -8.951 -30.778 1.00 76.69 192 ASP A C 1
ATOM 1569 O O . ASP A 1 192 ? 7.843 -9.747 -31.654 1.00 76.69 192 ASP A O 1
ATOM 1573 N N . ASN A 1 193 ? 7.874 -7.665 -30.790 1.00 79.12 193 ASN A N 1
ATOM 1574 C CA . ASN A 1 193 ? 8.557 -7.039 -31.925 1.00 79.12 193 ASN A CA 1
ATOM 1575 C C . ASN A 1 193 ? 10.084 -6.925 -31.778 1.00 79.12 193 ASN A C 1
ATOM 1577 O O . ASN A 1 193 ? 10.760 -6.518 -32.726 1.00 79.12 193 ASN A O 1
ATOM 1581 N N . ILE A 1 194 ? 10.643 -7.293 -30.622 1.00 81.25 194 ILE A N 1
ATOM 1582 C CA . ILE A 1 194 ? 12.086 -7.476 -30.463 1.00 81.25 194 ILE A CA 1
ATOM 1583 C C . ILE A 1 194 ? 12.457 -8.863 -31.001 1.00 81.25 194 ILE A C 1
ATOM 1585 O O . ILE A 1 194 ? 11.939 -9.888 -30.549 1.00 81.25 194 ILE A O 1
ATOM 1589 N N . PHE A 1 195 ? 13.390 -8.888 -31.952 1.00 78.50 195 PHE A N 1
ATOM 1590 C CA . PHE A 1 195 ? 13.954 -10.110 -32.517 1.00 78.50 195 PHE A CA 1
ATOM 1591 C C . PHE A 1 195 ? 15.344 -10.366 -31.938 1.00 78.50 195 PHE A C 1
ATOM 1593 O O . PHE A 1 195 ? 16.256 -9.561 -32.118 1.00 78.50 195 PHE A O 1
ATOM 1600 N N . PHE A 1 196 ? 15.497 -11.503 -31.263 1.00 83.62 196 PHE A N 1
ATOM 1601 C CA . PHE A 1 196 ? 16.783 -12.047 -30.838 1.00 83.62 196 PHE A CA 1
ATOM 1602 C C . PHE A 1 196 ? 16.688 -13.572 -30.760 1.00 83.62 196 PHE A C 1
ATOM 1604 O O . PHE A 1 196 ? 15.628 -14.125 -30.463 1.00 83.62 196 PHE A O 1
ATOM 1611 N N . ASN A 1 197 ? 17.799 -14.258 -31.022 1.00 82.62 197 ASN A N 1
ATOM 1612 C CA . ASN A 1 197 ? 17.808 -15.716 -31.180 1.00 82.62 197 ASN A CA 1
ATOM 1613 C C . ASN A 1 197 ? 17.409 -16.469 -29.894 1.00 82.62 197 ASN A C 1
ATOM 1615 O O . ASN A 1 197 ? 16.820 -17.540 -29.969 1.00 82.62 197 ASN A O 1
ATOM 1619 N N . GLY A 1 198 ? 17.688 -15.902 -28.716 1.00 84.44 198 GLY A N 1
ATOM 1620 C CA . GLY A 1 198 ? 17.414 -16.524 -27.412 1.00 84.44 198 GLY A CA 1
ATOM 1621 C C . GLY A 1 198 ? 16.005 -16.294 -26.854 1.00 84.44 198 GLY A C 1
ATOM 1622 O O . GLY A 1 198 ? 15.765 -16.583 -25.683 1.00 84.44 198 GLY A O 1
ATOM 1623 N N . LYS A 1 199 ? 15.075 -15.738 -27.640 1.00 86.56 199 LYS A N 1
ATOM 1624 C CA . LYS A 1 199 ? 13.772 -15.272 -27.141 1.00 86.56 199 LYS A CA 1
ATOM 1625 C C . LYS A 1 199 ? 12.927 -16.375 -26.516 1.00 86.56 199 LYS A C 1
ATOM 1627 O O . LYS A 1 199 ? 12.437 -16.220 -25.400 1.00 86.56 199 LYS A O 1
ATOM 1632 N N . GLU A 1 200 ? 12.779 -17.495 -27.213 1.00 88.62 200 GLU A N 1
ATOM 1633 C CA . GLU A 1 200 ? 11.972 -18.617 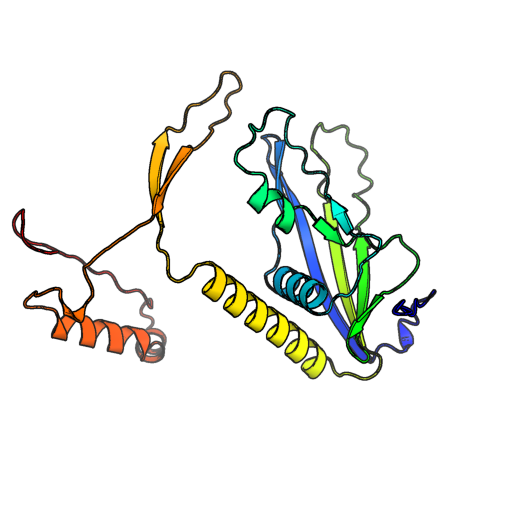-26.726 1.00 88.62 200 GLU A CA 1
ATOM 1634 C C . GLU A 1 200 ? 12.595 -19.296 -25.506 1.00 88.62 200 GLU A C 1
ATOM 1636 O O . GLU A 1 200 ? 11.885 -19.691 -24.582 1.00 88.62 200 GLU A O 1
ATOM 1641 N N . GLU A 1 201 ? 13.922 -19.423 -25.486 1.00 89.81 201 GLU A N 1
ATOM 1642 C CA . GLU A 1 201 ? 14.646 -19.992 -24.351 1.00 89.81 201 GLU A CA 1
ATOM 1643 C C . GLU A 1 201 ? 14.495 -19.111 -23.106 1.00 89.81 201 GLU A C 1
ATOM 1645 O O . GLU A 1 201 ? 14.213 -19.616 -22.016 1.00 89.81 201 GLU A O 1
ATOM 1650 N N . LEU A 1 202 ? 14.605 -17.790 -23.276 1.00 89.94 202 LEU A N 1
ATOM 1651 C CA . LEU A 1 202 ? 14.407 -16.835 -22.194 1.00 89.94 202 LEU A CA 1
ATOM 1652 C C . LEU A 1 202 ? 12.983 -16.910 -21.631 1.00 89.94 202 LEU A C 1
ATOM 1654 O O . LEU A 1 202 ? 12.835 -16.990 -20.412 1.00 89.94 202 LEU A O 1
ATOM 1658 N N . ILE A 1 203 ? 11.955 -16.943 -22.491 1.00 89.31 203 ILE A N 1
ATOM 1659 C CA . ILE A 1 203 ? 10.553 -17.098 -22.058 1.00 89.31 203 ILE A CA 1
ATOM 1660 C C . ILE A 1 203 ? 10.392 -18.384 -21.248 1.00 89.31 203 ILE A C 1
ATOM 1662 O O . ILE A 1 203 ? 9.930 -18.334 -20.113 1.00 89.31 203 ILE A O 1
ATOM 1666 N N . LYS A 1 204 ? 10.848 -19.526 -21.777 1.00 92.62 204 LYS A N 1
ATOM 1667 C CA . LYS A 1 204 ? 10.736 -20.821 -21.086 1.00 92.62 204 LYS A CA 1
ATOM 1668 C C . LYS A 1 204 ? 11.404 -20.797 -19.712 1.00 92.62 204 LYS A C 1
ATOM 1670 O O . LYS A 1 204 ? 10.866 -21.344 -18.749 1.00 92.62 204 LYS A O 1
ATOM 1675 N N . ARG A 1 205 ? 12.569 -20.154 -19.599 1.00 91.12 205 ARG A N 1
ATOM 1676 C CA . ARG A 1 205 ? 13.299 -20.031 -18.330 1.00 91.12 205 ARG A CA 1
ATOM 1677 C C . ARG A 1 205 ? 12.579 -19.119 -17.336 1.00 91.12 205 ARG A C 1
ATOM 1679 O O . ARG A 1 205 ? 12.540 -19.447 -16.150 1.00 91.12 205 ARG A O 1
ATOM 1686 N N . LEU A 1 206 ? 12.001 -18.014 -17.808 1.00 91.50 206 LEU A N 1
ATOM 1687 C CA . LEU A 1 206 ? 11.175 -17.116 -16.997 1.00 91.50 206 LEU A CA 1
ATOM 1688 C C . LEU A 1 206 ? 9.911 -17.826 -16.503 1.00 91.50 206 LEU A C 1
ATOM 1690 O O . LEU A 1 206 ? 9.644 -17.815 -15.303 1.00 91.50 206 LEU A O 1
ATOM 1694 N N . ASP A 1 207 ? 9.194 -18.512 -17.392 1.00 93.00 207 ASP A N 1
ATOM 1695 C CA . ASP A 1 207 ? 7.981 -19.261 -17.054 1.00 93.00 207 ASP A CA 1
ATOM 1696 C C . ASP A 1 207 ? 8.267 -20.358 -16.030 1.00 93.00 207 ASP A C 1
ATOM 1698 O O . ASP A 1 207 ? 7.516 -20.528 -15.066 1.00 93.00 207 ASP A O 1
ATOM 1702 N N . PHE A 1 208 ? 9.377 -21.084 -16.189 1.00 92.94 208 PHE A N 1
ATOM 1703 C CA . PHE A 1 208 ? 9.786 -22.083 -15.209 1.00 92.94 208 PHE A CA 1
ATOM 1704 C C . PHE A 1 208 ? 10.081 -21.440 -13.849 1.00 92.94 208 PHE A C 1
ATOM 1706 O O . PHE A 1 208 ? 9.575 -21.913 -12.830 1.00 92.94 208 PHE A O 1
ATOM 1713 N N . PHE A 1 209 ? 10.854 -20.352 -13.823 1.00 93.25 209 PHE A N 1
ATOM 1714 C CA . PHE A 1 209 ? 11.209 -19.650 -12.589 1.00 93.25 209 PHE A CA 1
ATOM 1715 C C . PHE A 1 209 ? 9.979 -19.112 -11.840 1.00 93.25 209 PHE A C 1
ATOM 1717 O O . PHE A 1 209 ? 9.884 -19.294 -10.622 1.00 93.25 209 PHE A O 1
ATOM 1724 N N . LEU A 1 210 ? 9.034 -18.493 -12.558 1.00 90.38 210 LEU A N 1
ATOM 1725 C CA . LEU A 1 210 ? 7.817 -17.901 -11.991 1.00 90.38 210 LEU A CA 1
ATOM 1726 C C . LEU A 1 210 ? 6.858 -18.961 -11.443 1.00 90.38 210 LEU A C 1
ATOM 1728 O O . LEU A 1 210 ? 6.302 -18.788 -10.359 1.00 90.38 210 LEU A O 1
ATOM 1732 N N . ASN A 1 211 ? 6.687 -20.070 -12.165 1.00 94.94 211 ASN A N 1
ATOM 1733 C CA . ASN A 1 211 ? 5.660 -21.061 -11.842 1.00 94.94 211 ASN A CA 1
ATOM 1734 C C . ASN A 1 211 ? 6.152 -22.208 -10.942 1.00 94.94 211 ASN A C 1
ATOM 1736 O O . ASN A 1 211 ? 5.336 -23.002 -10.477 1.00 94.94 211 ASN A O 1
ATOM 1740 N N . ASN A 1 212 ? 7.458 -22.313 -10.654 1.00 92.06 212 ASN A N 1
ATOM 1741 C CA . ASN A 1 212 ? 8.023 -23.431 -9.881 1.00 92.06 212 ASN A CA 1
ATOM 1742 C C . ASN A 1 212 ? 8.784 -23.020 -8.600 1.00 92.06 212 ASN A C 1
ATOM 1744 O O . ASN A 1 212 ? 9.848 -23.580 -8.335 1.00 92.06 212 ASN A O 1
ATOM 1748 N N . PRO A 1 213 ? 8.275 -22.124 -7.730 1.00 89.81 213 PRO A N 1
ATOM 1749 C CA . PRO A 1 213 ? 8.995 -21.717 -6.513 1.00 89.81 213 PRO A CA 1
ATOM 1750 C C . PRO A 1 213 ? 9.290 -22.893 -5.561 1.00 89.81 213 PRO A C 1
ATOM 1752 O O . PRO A 1 213 ? 10.338 -22.945 -4.913 1.00 89.81 213 PRO A O 1
ATOM 1755 N N . SER A 1 214 ? 8.404 -23.895 -5.521 1.00 91.31 214 SER A N 1
ATOM 1756 C CA . SER A 1 214 ? 8.561 -25.097 -4.691 1.00 91.31 214 SER A CA 1
ATOM 1757 C C . SER A 1 214 ? 9.762 -25.965 -5.096 1.00 91.31 214 SER A C 1
ATOM 1759 O O . SER A 1 214 ? 10.349 -26.633 -4.243 1.00 91.31 214 SER A O 1
ATOM 1761 N N . PHE A 1 215 ? 10.167 -25.935 -6.372 1.00 91.62 215 PHE A N 1
ATOM 1762 C CA . PHE A 1 215 ? 11.341 -26.649 -6.883 1.00 91.62 215 PHE A CA 1
ATOM 1763 C C . PHE A 1 215 ? 12.637 -26.149 -6.231 1.00 91.62 215 PHE A C 1
ATOM 1765 O O . PHE A 1 215 ? 13.518 -26.958 -5.925 1.00 91.62 215 PHE A O 1
ATOM 1772 N N . TYR A 1 216 ? 12.729 -24.834 -6.012 1.00 91.81 216 TYR A N 1
ATOM 1773 C CA . TYR A 1 216 ? 13.876 -24.164 -5.398 1.00 91.81 216 TYR A CA 1
ATOM 1774 C C . TYR A 1 216 ? 13.882 -24.369 -3.882 1.00 91.81 216 TYR A C 1
ATOM 1776 O O . TYR A 1 216 ? 14.897 -24.798 -3.335 1.00 91.81 216 TYR A O 1
ATOM 1784 N N . GLN A 1 217 ? 12.727 -24.189 -3.224 1.00 88.81 217 GLN A N 1
ATOM 1785 C CA . GLN A 1 217 ? 12.592 -24.403 -1.776 1.00 88.81 217 GLN A CA 1
ATOM 1786 C C . GLN A 1 217 ? 12.979 -25.824 -1.354 1.00 88.81 217 GLN A C 1
ATOM 1788 O O . GLN A 1 217 ? 13.781 -25.994 -0.440 1.00 88.81 217 GLN A O 1
ATOM 1793 N N . LYS A 1 218 ? 12.476 -26.852 -2.053 1.00 93.19 218 LYS A N 1
ATOM 1794 C CA . LYS A 1 218 ? 12.791 -28.260 -1.742 1.00 93.19 218 LYS A CA 1
ATOM 1795 C C . LYS A 1 218 ? 14.276 -28.597 -1.884 1.00 93.19 218 LYS A C 1
ATOM 1797 O O . LYS A 1 218 ? 14.735 -29.560 -1.283 1.00 93.19 218 LYS A O 1
ATOM 1802 N N . ARG A 1 219 ? 15.012 -27.832 -2.692 1.00 91.44 219 ARG A N 1
ATOM 1803 C CA . ARG A 1 219 ? 16.452 -28.013 -2.923 1.00 91.44 219 ARG A CA 1
ATOM 1804 C C . ARG A 1 219 ? 17.320 -27.060 -2.102 1.00 91.44 219 ARG A C 1
ATOM 1806 O O . ARG A 1 219 ? 18.534 -27.093 -2.256 1.00 91.44 219 ARG A O 1
ATOM 1813 N N . GLY A 1 220 ? 16.720 -26.206 -1.268 1.00 89.81 220 GLY A N 1
ATOM 1814 C CA . GLY A 1 220 ? 17.446 -25.190 -0.502 1.00 89.81 220 GLY A CA 1
ATOM 1815 C C . GLY A 1 220 ? 18.137 -24.131 -1.370 1.00 89.81 220 GLY A C 1
ATOM 1816 O O . GLY A 1 220 ? 19.063 -23.475 -0.905 1.00 89.81 220 GLY A O 1
ATOM 1817 N N . ILE A 1 221 ? 17.720 -23.967 -2.629 1.00 89.44 221 ILE A N 1
ATOM 1818 C CA . ILE A 1 221 ? 18.292 -22.978 -3.551 1.00 89.44 221 ILE A CA 1
ATOM 1819 C C . ILE A 1 221 ? 17.542 -21.660 -3.358 1.00 89.44 221 ILE A C 1
ATOM 1821 O O . ILE A 1 221 ? 16.310 -21.646 -3.313 1.00 89.44 221 ILE A O 1
ATOM 1825 N N . ALA A 1 222 ? 18.273 -20.546 -3.276 1.00 87.94 222 ALA A N 1
ATOM 1826 C CA . ALA A 1 222 ? 17.665 -19.221 -3.254 1.00 87.94 222 ALA A CA 1
ATOM 1827 C C . ALA A 1 222 ? 16.813 -19.008 -4.517 1.00 87.94 222 ALA A C 1
ATOM 1829 O O . ALA A 1 222 ? 17.271 -19.240 -5.636 1.00 87.94 222 ALA A O 1
ATOM 1830 N N . HIS A 1 223 ? 15.564 -18.568 -4.345 1.00 90.38 223 HIS A N 1
ATOM 1831 C CA . HIS A 1 223 ? 14.649 -18.294 -5.459 1.00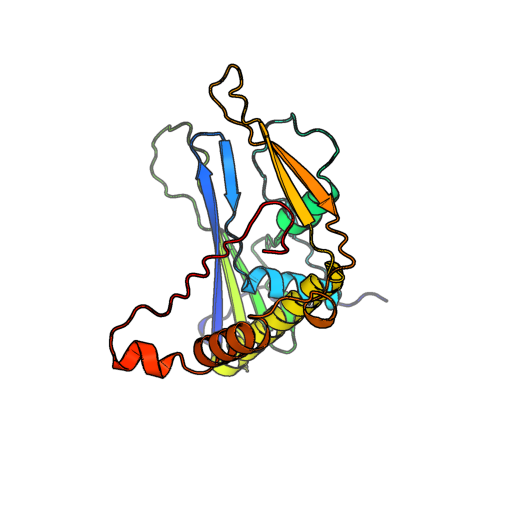 90.38 223 HIS A CA 1
ATOM 1832 C C . HIS A 1 223 ? 14.972 -16.930 -6.087 1.00 90.38 223 HIS A C 1
ATOM 1834 O O . HIS A 1 223 ? 14.220 -15.969 -5.975 1.00 90.38 223 HIS A O 1
ATOM 1840 N N . SER A 1 224 ? 16.144 -16.839 -6.714 1.00 87.56 224 SER A N 1
ATOM 1841 C CA . SER A 1 224 ? 16.627 -15.664 -7.437 1.00 87.56 224 SER A CA 1
ATOM 1842 C C . SER A 1 224 ? 17.034 -16.044 -8.863 1.00 87.56 224 SER A C 1
ATOM 1844 O O . SER A 1 224 ? 17.585 -17.117 -9.109 1.00 87.56 224 SER A O 1
ATOM 1846 N N . LEU A 1 225 ? 16.743 -15.162 -9.823 1.00 88.25 225 LEU A N 1
ATOM 1847 C CA . LEU A 1 225 ? 17.099 -15.336 -11.230 1.00 88.25 225 LEU A CA 1
ATOM 1848 C C . LEU A 1 225 ? 17.979 -14.170 -11.680 1.00 88.25 225 LEU A C 1
ATOM 1850 O O . LEU A 1 225 ? 17.528 -13.029 -11.723 1.00 88.25 225 LEU A O 1
ATOM 1854 N N . GLY A 1 226 ? 19.231 -14.468 -12.024 1.00 87.38 226 GLY A N 1
ATOM 1855 C CA . GLY A 1 226 ? 20.132 -13.529 -12.688 1.00 87.38 226 GLY A CA 1
ATOM 1856 C C . GLY A 1 226 ? 20.089 -13.718 -14.202 1.00 87.38 226 GLY A C 1
ATOM 1857 O O . GLY A 1 226 ? 20.182 -14.849 -14.683 1.00 87.38 226 GLY A O 1
ATOM 1858 N N . LEU A 1 227 ? 19.968 -12.618 -14.946 1.00 85.62 227 LEU A N 1
ATOM 1859 C CA . LEU A 1 227 ? 20.065 -12.596 -16.405 1.00 85.62 227 LEU A CA 1
ATOM 1860 C C . LEU A 1 227 ? 21.305 -11.794 -16.801 1.00 85.62 227 LEU A C 1
ATOM 1862 O O . LEU A 1 227 ? 21.465 -10.650 -16.380 1.00 85.62 227 LEU A O 1
ATOM 1866 N N . LEU A 1 228 ? 22.178 -12.410 -17.596 1.00 84.50 228 LEU A N 1
ATOM 1867 C CA . LEU A 1 228 ? 23.343 -11.760 -18.181 1.00 84.50 228 LEU A CA 1
ATOM 1868 C C . LEU A 1 228 ? 23.130 -11.674 -19.689 1.00 84.50 228 LEU A C 1
ATOM 1870 O O . LEU A 1 228 ? 23.094 -12.698 -20.369 1.00 84.50 228 LEU A O 1
ATOM 1874 N N . PHE A 1 229 ? 23.010 -10.451 -20.192 1.00 82.25 229 PHE A N 1
ATOM 1875 C CA . PHE A 1 229 ? 22.910 -10.176 -21.619 1.00 82.25 229 PHE A CA 1
ATOM 1876 C C . PHE A 1 229 ? 24.289 -9.759 -22.138 1.00 82.25 229 PHE A C 1
ATOM 1878 O O . PHE A 1 229 ? 24.932 -8.883 -21.560 1.00 82.25 229 PHE A O 1
ATOM 1885 N N . TYR A 1 230 ? 24.759 -10.398 -23.209 1.00 84.62 230 TYR A N 1
ATOM 1886 C CA . TYR A 1 230 ? 26.042 -10.103 -23.850 1.00 84.62 230 TYR A CA 1
ATOM 1887 C C . TYR A 1 230 ? 25.865 -10.052 -25.368 1.00 84.62 230 TYR A C 1
ATOM 1889 O O . TYR A 1 230 ? 24.968 -10.682 -25.922 1.00 84.62 230 TYR A O 1
ATOM 1897 N N . GLY A 1 231 ? 26.704 -9.278 -26.049 1.00 78.25 231 GLY A N 1
ATOM 1898 C CA . GLY A 1 231 ? 26.626 -9.102 -27.496 1.00 78.25 231 GLY A CA 1
ATOM 1899 C C . GLY A 1 231 ? 27.568 -8.010 -27.983 1.00 78.25 231 GLY A C 1
ATOM 1900 O O . GLY A 1 231 ? 28.076 -7.219 -27.188 1.00 78.25 231 GLY A O 1
ATOM 1901 N N . SER A 1 232 ? 27.818 -7.977 -29.290 1.00 81.75 232 SER A N 1
ATOM 1902 C CA . SER A 1 232 ? 28.585 -6.896 -29.909 1.00 81.75 232 SER A CA 1
ATOM 1903 C C . SER A 1 232 ? 27.817 -5.567 -29.826 1.00 81.75 232 SER A C 1
ATOM 1905 O O . SER A 1 232 ? 26.583 -5.579 -29.855 1.00 81.75 232 SER A O 1
ATOM 1907 N N . PRO A 1 233 ? 28.512 -4.416 -29.767 1.00 77.19 233 PRO A N 1
ATOM 1908 C CA . PRO A 1 233 ? 27.865 -3.106 -29.760 1.00 77.19 233 PRO A CA 1
ATOM 1909 C C . PRO A 1 233 ? 26.879 -2.960 -30.926 1.00 77.19 233 PRO A C 1
ATOM 1911 O O . PRO A 1 233 ? 27.226 -3.228 -32.074 1.00 77.19 233 PRO A O 1
ATOM 1914 N N . GLY A 1 234 ? 25.64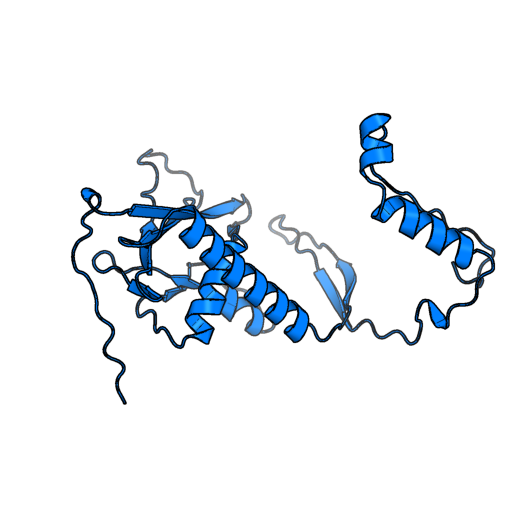4 -2.552 -30.630 1.00 66.06 234 GLY A N 1
ATOM 1915 C CA . GLY A 1 234 ? 24.576 -2.410 -31.627 1.00 66.06 234 GLY A CA 1
ATOM 1916 C C . GLY A 1 234 ? 23.702 -3.653 -31.825 1.00 66.06 234 GLY A C 1
ATOM 1917 O O . GLY A 1 234 ? 22.683 -3.560 -32.508 1.00 66.06 234 GLY A O 1
ATOM 1918 N N . MET A 1 235 ? 24.033 -4.788 -31.201 1.00 66.56 235 MET A N 1
ATOM 1919 C CA . MET A 1 235 ? 23.082 -5.891 -31.054 1.00 66.56 235 MET A CA 1
ATOM 1920 C C . MET A 1 235 ? 22.070 -5.574 -29.950 1.00 66.56 235 MET A C 1
ATOM 1922 O O . MET A 1 235 ? 22.405 -4.955 -28.941 1.00 66.56 235 MET A O 1
ATOM 1926 N N . TYR A 1 236 ? 20.815 -5.980 -30.151 1.00 58.34 236 TYR A N 1
ATOM 1927 C CA . TYR A 1 236 ? 19.790 -5.887 -29.114 1.00 58.34 236 TYR A CA 1
ATOM 1928 C C . TYR A 1 236 ? 20.165 -6.831 -27.961 1.00 58.34 236 TYR A C 1
ATOM 1930 O O . TYR A 1 236 ? 20.237 -8.041 -28.172 1.00 58.34 236 TYR A O 1
ATOM 1938 N N . HIS A 1 237 ? 20.453 -6.263 -26.785 1.00 55.72 237 HIS A N 1
ATOM 1939 C CA . HIS A 1 237 ? 20.657 -6.992 -25.530 1.00 55.72 237 HIS A CA 1
ATOM 1940 C C . HIS A 1 237 ? 19.322 -7.368 -24.891 1.00 55.72 237 HIS A C 1
ATOM 1942 O O . HIS A 1 237 ? 18.395 -6.522 -24.935 1.00 55.72 237 HIS A O 1
#

Organism: Adineta ricciae (NCBI:txid249248)